Protein AF-A0A0G4L7C9-F1 (afdb_monomer)

Mean predicted aligned error: 9.6 Å

Structure (mmCIF, N/CA/C/O backbone):
data_AF-A0A0G4L7C9-F1
#
_entry.id   AF-A0A0G4L7C9-F1
#
loop_
_atom_site.group_PDB
_atom_site.id
_atom_site.type_symbol
_atom_site.label_atom_id
_atom_site.label_alt_id
_atom_site.label_comp_id
_atom_site.label_asym_id
_atom_site.label_entity_id
_atom_site.label_seq_id
_atom_site.pdbx_PDB_ins_code
_atom_site.Cartn_x
_atom_site.Cartn_y
_atom_site.Cartn_z
_atom_site.occupancy
_atom_site.B_iso_or_equiv
_atom_site.auth_seq_id
_atom_site.auth_comp_id
_atom_site.auth_asym_id
_atom_site.auth_atom_id
_atom_site.pdbx_PDB_model_num
ATOM 1 N N . MET A 1 1 ? 20.973 9.306 -21.255 1.00 63.09 1 MET A N 1
ATOM 2 C CA . MET A 1 1 ? 21.114 8.573 -19.981 1.00 63.09 1 MET A CA 1
ATOM 3 C C . MET A 1 1 ? 21.062 9.616 -18.890 1.00 63.09 1 MET A C 1
ATOM 5 O O . MET A 1 1 ? 21.679 10.658 -19.082 1.00 63.09 1 MET A O 1
ATOM 9 N N . ILE A 1 2 ? 20.312 9.379 -17.816 1.00 75.56 2 ILE A N 1
ATOM 10 C CA . ILE A 1 2 ? 20.215 10.338 -16.712 1.00 75.56 2 ILE A CA 1
ATOM 11 C C . ILE A 1 2 ? 21.530 10.297 -15.925 1.00 75.56 2 ILE A C 1
ATOM 13 O O . ILE A 1 2 ? 22.025 9.210 -15.607 1.00 75.56 2 ILE A O 1
ATOM 17 N N . ASP A 1 3 ? 22.110 11.469 -15.666 1.00 76.75 3 ASP A N 1
ATOM 18 C CA . ASP A 1 3 ? 23.367 11.632 -14.933 1.00 76.75 3 ASP A CA 1
ATOM 19 C C . ASP A 1 3 ? 23.106 11.497 -13.423 1.00 76.75 3 ASP A C 1
ATOM 21 O O . ASP A 1 3 ? 22.814 12.472 -12.730 1.00 76.75 3 ASP A O 1
ATOM 25 N N . GLN A 1 4 ? 23.171 10.260 -12.921 1.00 68.94 4 GLN A N 1
ATOM 26 C CA . GLN A 1 4 ? 22.878 9.932 -11.518 1.00 68.94 4 GLN A CA 1
ATOM 27 C C . GLN A 1 4 ? 23.866 10.552 -10.518 1.00 68.94 4 GLN A C 1
ATOM 29 O O . GLN A 1 4 ? 23.550 10.626 -9.334 1.00 68.94 4 GLN A O 1
ATOM 34 N N . ASP A 1 5 ? 25.040 11.001 -10.974 1.00 64.75 5 ASP A N 1
ATOM 35 C CA . ASP A 1 5 ? 26.027 11.665 -10.116 1.00 64.75 5 ASP A CA 1
ATOM 36 C C . ASP A 1 5 ? 25.700 13.154 -9.910 1.00 64.75 5 ASP A C 1
ATOM 38 O O . ASP A 1 5 ? 26.204 13.782 -8.977 1.00 64.75 5 ASP A O 1
ATOM 42 N N . LYS A 1 6 ? 24.849 13.730 -10.771 1.00 72.44 6 LYS A N 1
ATOM 43 C CA . LYS A 1 6 ? 24.401 15.129 -10.685 1.00 72.44 6 LYS A CA 1
ATOM 44 C C . LYS A 1 6 ? 22.956 15.283 -10.229 1.00 72.44 6 LYS A C 1
ATOM 46 O O . LYS A 1 6 ? 22.628 16.314 -9.645 1.00 72.44 6 LYS A O 1
ATOM 51 N N . GLU A 1 7 ? 22.105 14.297 -10.493 1.00 76.38 7 GLU A N 1
ATOM 52 C CA . GLU A 1 7 ? 20.673 14.354 -10.199 1.00 76.38 7 GLU A CA 1
ATOM 53 C C . GLU A 1 7 ? 20.277 13.356 -9.105 1.00 76.38 7 GLU A C 1
ATOM 55 O O . GLU A 1 7 ? 20.458 12.144 -9.245 1.00 76.38 7 GLU A O 1
ATOM 60 N N . ASP A 1 8 ? 19.658 13.855 -8.029 1.00 86.19 8 ASP A N 1
ATOM 61 C CA . ASP A 1 8 ? 18.987 13.014 -7.032 1.00 86.19 8 ASP A CA 1
ATOM 62 C C . ASP A 1 8 ? 17.645 12.529 -7.599 1.00 86.19 8 ASP A C 1
ATOM 64 O O . ASP A 1 8 ? 16.572 13.068 -7.317 1.00 86.19 8 ASP A O 1
ATOM 68 N N . LEU A 1 9 ? 17.722 11.511 -8.458 1.00 87.38 9 LEU A N 1
ATOM 69 C CA . LEU A 1 9 ? 16.561 10.956 -9.146 1.00 87.38 9 LEU A CA 1
ATOM 70 C C . LEU A 1 9 ? 15.465 10.463 -8.174 1.00 87.38 9 LEU A C 1
ATOM 72 O O . LEU A 1 9 ? 14.290 10.701 -8.457 1.00 87.38 9 LEU A O 1
ATOM 76 N N . PRO A 1 10 ? 15.781 9.841 -7.016 1.00 88.06 10 PRO A N 1
ATOM 77 C CA . PRO A 1 10 ? 14.785 9.574 -5.975 1.00 88.06 10 PRO A CA 1
ATOM 78 C C . PRO A 1 10 ? 14.059 10.824 -5.447 1.00 88.06 10 PRO A C 1
ATOM 80 O O . PRO A 1 10 ? 12.848 10.764 -5.226 1.00 88.06 10 PRO A O 1
ATOM 83 N N . ALA A 1 11 ? 14.748 11.951 -5.247 1.00 88.94 11 ALA A N 1
ATOM 84 C CA . ALA A 1 11 ? 14.109 13.203 -4.824 1.00 88.94 11 ALA A CA 1
ATOM 85 C C . ALA A 1 11 ? 13.260 13.841 -5.941 1.00 88.94 11 ALA A C 1
ATOM 87 O O . ALA A 1 11 ? 12.165 14.353 -5.686 1.00 88.94 11 ALA A O 1
ATOM 88 N N . CYS A 1 12 ? 13.709 13.757 -7.196 1.00 90.25 12 CYS A N 1
ATOM 89 C CA . CYS A 1 12 ? 12.891 14.141 -8.349 1.00 90.25 12 CYS A CA 1
ATOM 90 C C . CYS A 1 12 ? 11.624 13.279 -8.443 1.00 90.25 12 CYS A C 1
ATOM 92 O O . CYS A 1 12 ? 10.540 13.808 -8.680 1.00 90.25 12 CYS A O 1
ATOM 94 N N . MET A 1 13 ? 11.740 11.971 -8.187 1.00 90.94 13 MET A N 1
ATOM 95 C CA . MET A 1 13 ? 10.605 11.048 -8.186 1.00 90.94 13 MET A CA 1
ATOM 96 C C . MET A 1 13 ? 9.578 11.395 -7.105 1.00 90.94 13 MET A C 1
ATOM 98 O O . MET A 1 13 ? 8.384 11.378 -7.378 1.00 90.94 13 MET A O 1
ATOM 102 N N . GLU A 1 14 ? 10.022 11.765 -5.900 1.00 91.12 14 GLU A N 1
ATOM 103 C CA . GLU A 1 14 ? 9.127 12.268 -4.847 1.00 91.12 14 GLU A CA 1
ATOM 104 C C . GLU A 1 14 ? 8.301 13.464 -5.333 1.00 91.12 14 GLU A C 1
ATOM 106 O O . GLU A 1 14 ? 7.084 13.505 -5.145 1.00 91.12 14 GLU A O 1
ATOM 111 N N . THR A 1 15 ? 8.964 14.431 -5.970 1.00 92.50 15 THR A N 1
ATOM 112 C CA . THR A 1 15 ? 8.305 15.637 -6.490 1.00 92.50 15 THR A CA 1
ATOM 113 C C . THR A 1 15 ? 7.294 15.273 -7.573 1.00 92.50 15 THR A C 1
ATOM 115 O O . THR A 1 15 ? 6.139 15.686 -7.499 1.00 92.50 15 THR A O 1
ATOM 118 N N . TYR A 1 16 ? 7.699 14.419 -8.515 1.00 91.44 16 TYR A N 1
ATOM 119 C CA . TYR A 1 16 ? 6.839 13.933 -9.587 1.00 91.44 16 TYR A CA 1
ATOM 120 C C . TYR A 1 16 ? 5.593 13.209 -9.057 1.00 91.44 16 TYR A C 1
ATOM 122 O O . TYR A 1 16 ? 4.475 13.534 -9.452 1.00 91.44 16 TYR A O 1
ATOM 130 N N . VAL A 1 17 ? 5.756 12.262 -8.124 1.00 91.75 17 VAL A N 1
ATOM 131 C CA . VAL A 1 17 ? 4.627 11.523 -7.531 1.00 91.75 17 VAL A CA 1
ATOM 132 C C . VAL A 1 17 ? 3.667 12.482 -6.837 1.00 91.75 17 VAL A C 1
ATOM 134 O O . VAL A 1 17 ? 2.457 12.352 -7.005 1.00 91.75 17 VAL A O 1
ATOM 137 N N . ARG A 1 18 ? 4.185 13.467 -6.094 1.00 91.88 18 ARG A N 1
ATOM 138 C CA . ARG A 1 18 ? 3.363 14.468 -5.403 1.00 91.88 18 ARG A CA 1
ATOM 139 C C . ARG A 1 18 ? 2.519 15.291 -6.377 1.00 91.88 18 ARG A C 1
ATOM 141 O O . ARG A 1 18 ? 1.344 15.520 -6.107 1.00 91.88 18 ARG A O 1
ATOM 148 N N . GLU A 1 19 ? 3.097 15.713 -7.498 1.00 93.56 19 GLU A N 1
ATOM 149 C CA . GLU A 1 19 ? 2.388 16.470 -8.538 1.00 93.56 19 GLU A CA 1
ATOM 150 C C . GLU A 1 19 ? 1.346 15.615 -9.270 1.00 93.56 19 GLU A C 1
ATOM 152 O O . GLU A 1 19 ? 0.245 16.084 -9.562 1.00 93.56 19 GLU A O 1
ATOM 157 N N . MET A 1 20 ? 1.665 14.345 -9.523 1.00 91.31 20 MET A N 1
ATOM 158 C CA . MET A 1 20 ? 0.791 13.423 -10.247 1.00 91.31 20 MET A CA 1
ATOM 159 C C . MET A 1 20 ? -0.289 12.779 -9.374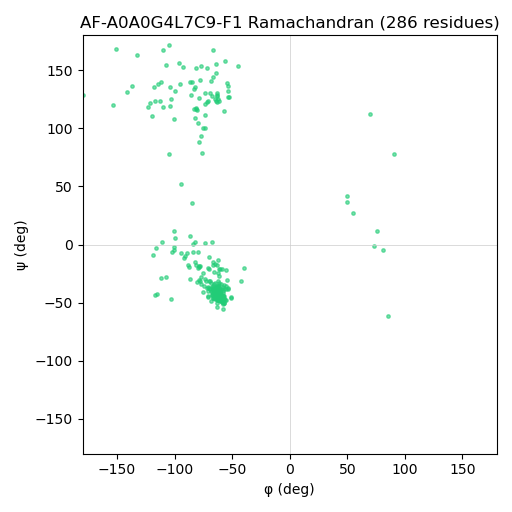 1.00 91.31 20 MET A C 1
ATOM 161 O O . MET A 1 20 ? -1.254 12.234 -9.913 1.00 91.31 20 MET A O 1
ATOM 165 N N . LEU A 1 21 ? -0.171 12.852 -8.046 1.00 92.06 21 LEU A N 1
ATOM 166 C CA . LEU A 1 21 ? -1.056 12.172 -7.100 1.00 92.06 21 LEU A CA 1
ATOM 167 C C . LEU A 1 21 ? -2.558 12.413 -7.363 1.00 92.06 21 LEU A C 1
ATOM 169 O O . LEU A 1 21 ? -3.295 11.427 -7.387 1.00 92.06 21 LEU A O 1
ATOM 173 N N . PRO A 1 22 ? -3.049 13.645 -7.627 1.00 92.75 22 PRO A N 1
ATOM 174 C CA . PRO A 1 22 ? -4.470 13.862 -7.917 1.00 92.75 22 PRO A CA 1
ATOM 175 C C . PRO A 1 22 ? -4.953 13.100 -9.158 1.00 92.75 22 PRO A C 1
ATOM 177 O O . PRO A 1 22 ? -6.034 12.515 -9.139 1.00 92.75 22 PRO A O 1
ATOM 180 N N . LEU A 1 23 ? -4.132 13.059 -10.214 1.00 91.62 23 LEU A N 1
ATOM 181 C CA . LEU A 1 23 ? -4.443 12.338 -11.450 1.00 91.62 23 LEU A CA 1
ATOM 182 C C . LEU A 1 23 ? -4.400 10.821 -11.247 1.00 91.62 23 LEU A C 1
ATOM 184 O O . LEU A 1 23 ? -5.207 10.101 -11.831 1.00 91.62 23 LEU A O 1
ATOM 188 N N . LEU A 1 24 ? -3.465 10.327 -10.429 1.00 91.81 24 LEU A N 1
ATOM 189 C CA . LEU A 1 24 ? -3.393 8.909 -10.077 1.00 91.81 24 LEU A CA 1
ATOM 190 C C . LEU A 1 24 ? -4.653 8.473 -9.317 1.00 91.81 24 LEU A C 1
ATOM 192 O O . LEU A 1 24 ? -5.225 7.440 -9.648 1.00 91.81 24 LEU A O 1
ATOM 196 N N . ILE A 1 25 ? -5.120 9.280 -8.358 1.00 92.88 25 ILE A N 1
ATOM 197 C CA . ILE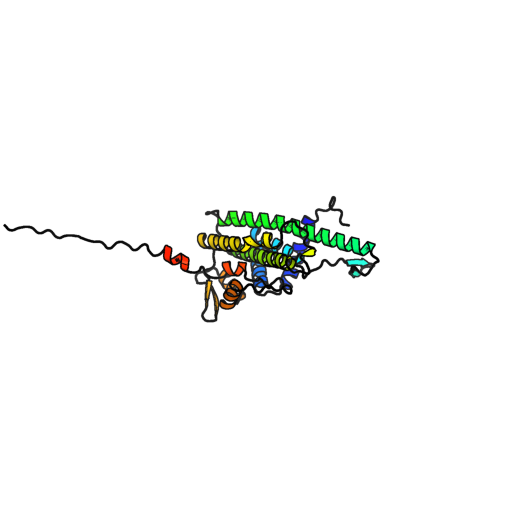 A 1 25 ? -6.331 8.998 -7.570 1.00 92.88 25 ILE A CA 1
ATOM 198 C C . ILE A 1 25 ? -7.587 9.021 -8.447 1.00 92.88 25 ILE A C 1
ATOM 200 O O . ILE A 1 25 ? -8.451 8.159 -8.302 1.00 92.88 25 ILE A O 1
ATOM 204 N N . GLU A 1 26 ? -7.697 9.971 -9.380 1.00 92.00 26 GLU A N 1
ATOM 205 C CA . GLU A 1 26 ? -8.822 10.030 -10.323 1.00 92.00 26 GLU A CA 1
ATOM 206 C C . GLU A 1 26 ? -8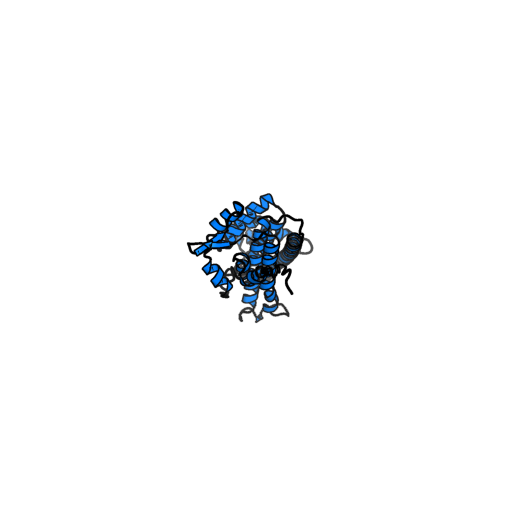.902 8.776 -11.209 1.00 92.00 26 GLU A C 1
ATOM 208 O O . GLU A 1 26 ? -9.994 8.311 -11.540 1.00 92.00 26 GLU A O 1
ATOM 213 N N . ARG A 1 27 ? -7.742 8.216 -11.571 1.00 90.44 27 ARG A N 1
ATOM 214 C CA . ARG A 1 27 ? -7.619 7.021 -12.414 1.00 90.44 27 ARG A CA 1
ATOM 215 C C . ARG A 1 27 ? -7.740 5.702 -11.654 1.00 90.44 27 ARG A C 1
ATOM 217 O O . ARG A 1 27 ? -7.759 4.657 -12.302 1.00 90.44 27 ARG A O 1
ATOM 224 N N . GLU A 1 28 ? -7.818 5.727 -10.326 1.00 92.38 28 GLU A N 1
ATOM 225 C CA . GLU A 1 28 ? -7.981 4.512 -9.531 1.00 92.38 28 GLU A CA 1
ATOM 226 C C . GLU A 1 28 ? -9.315 3.831 -9.873 1.00 92.38 28 GLU A C 1
ATOM 228 O O . GLU A 1 28 ? -10.392 4.435 -9.823 1.00 92.38 28 GLU A O 1
ATOM 233 N N . THR A 1 29 ? -9.228 2.557 -10.251 1.00 91.12 29 THR A N 1
ATOM 234 C CA . THR A 1 29 ? -10.369 1.769 -10.733 1.00 91.12 29 THR A CA 1
ATOM 235 C C . THR A 1 29 ? -11.137 1.122 -9.587 1.00 91.12 29 THR A C 1
ATOM 237 O O . THR A 1 29 ? -12.353 0.941 -9.685 1.00 91.12 29 THR A O 1
ATOM 240 N N . SER A 1 30 ? -10.453 0.810 -8.484 1.00 92.69 30 SER A N 1
ATOM 241 C CA . SER A 1 30 ? -11.082 0.296 -7.279 1.00 92.69 30 SER A CA 1
ATOM 242 C C . SER A 1 30 ? -11.833 1.402 -6.548 1.00 92.69 30 SER A C 1
ATOM 244 O O . SER A 1 30 ? -11.261 2.391 -6.080 1.00 92.69 30 SER A O 1
ATOM 246 N N . HIS A 1 31 ? -13.140 1.200 -6.374 1.00 95.12 31 HIS A N 1
ATOM 247 C CA . HIS A 1 31 ? -13.958 2.097 -5.560 1.00 95.12 31 HIS A CA 1
ATOM 248 C C . HIS A 1 31 ? -13.474 2.139 -4.106 1.00 95.12 31 HIS A C 1
ATOM 250 O O . HIS A 1 31 ? -13.403 3.221 -3.526 1.00 95.12 31 HIS A O 1
ATOM 256 N N . PHE A 1 32 ? -13.103 0.987 -3.538 1.00 95.75 32 PHE A N 1
ATOM 257 C CA . PHE A 1 32 ? -12.584 0.891 -2.175 1.00 95.75 32 PHE A CA 1
ATOM 258 C C . PHE A 1 32 ? -11.343 1.767 -1.997 1.00 95.75 32 PHE A C 1
ATOM 260 O O . PHE A 1 32 ? -11.329 2.661 -1.147 1.00 95.75 32 PHE A O 1
ATOM 267 N N . VAL A 1 33 ? -10.329 1.550 -2.836 1.00 96.06 33 VAL A N 1
ATOM 268 C CA . VAL A 1 33 ? -9.042 2.248 -2.739 1.00 96.06 33 VAL A CA 1
ATOM 269 C C . VAL A 1 33 ? -9.227 3.742 -2.985 1.00 96.06 33 VAL A C 1
ATOM 271 O O . VAL A 1 33 ? -8.730 4.553 -2.206 1.00 96.06 33 VAL A O 1
ATOM 274 N N . ARG A 1 34 ? -10.024 4.127 -3.989 1.00 96.81 34 ARG A N 1
ATOM 275 C CA . ARG A 1 34 ? -10.336 5.535 -4.265 1.00 96.81 34 ARG A CA 1
ATOM 276 C C . ARG A 1 34 ? -10.974 6.233 -3.064 1.00 96.81 34 ARG A C 1
ATOM 278 O O . ARG A 1 34 ? -10.569 7.338 -2.714 1.00 96.81 34 ARG A O 1
ATOM 285 N N . VAL A 1 35 ? -11.933 5.595 -2.387 1.00 97.25 35 VAL A N 1
ATOM 286 C CA . VAL A 1 35 ? -12.539 6.162 -1.170 1.00 97.25 35 VAL A CA 1
ATOM 287 C C . VAL A 1 35 ? -11.504 6.298 -0.049 1.00 97.25 35 VAL A C 1
ATOM 289 O O . VAL A 1 35 ? -11.468 7.338 0.609 1.00 97.25 35 VAL A O 1
ATOM 292 N N . VAL A 1 36 ? -10.631 5.304 0.155 1.00 97.62 36 VAL A N 1
ATOM 293 C CA . VAL A 1 36 ? -9.532 5.397 1.136 1.00 97.62 36 VAL A CA 1
ATOM 294 C C . VAL A 1 36 ? -8.613 6.581 0.821 1.00 97.62 36 VAL A C 1
ATOM 296 O O . VAL A 1 36 ? -8.320 7.371 1.720 1.00 97.62 36 VAL A O 1
ATOM 299 N N . LEU A 1 37 ? -8.219 6.756 -0.443 1.00 97.12 37 LEU A N 1
ATOM 300 C CA . LEU A 1 37 ? -7.351 7.844 -0.903 1.00 97.12 37 LEU A CA 1
ATOM 301 C C . LEU A 1 37 ? -7.983 9.222 -0.690 1.00 97.12 37 LEU A C 1
ATOM 303 O O . LEU A 1 37 ? -7.339 10.117 -0.149 1.00 97.12 37 LEU A O 1
ATOM 307 N N . GLU A 1 38 ? -9.258 9.396 -1.034 1.00 95.31 38 GLU A N 1
ATOM 308 C CA . GLU A 1 38 ? -9.966 10.665 -0.834 1.00 95.31 38 GLU A CA 1
ATOM 309 C C . GLU A 1 38 ? -10.073 11.056 0.650 1.00 95.31 38 GLU A C 1
ATOM 311 O O . GLU A 1 38 ? -9.971 12.234 1.007 1.00 95.31 38 GLU A O 1
ATOM 316 N N . PHE A 1 39 ? -10.304 10.083 1.538 1.00 95.69 39 PHE A N 1
ATOM 317 C CA . PHE A 1 39 ? -10.323 10.332 2.980 1.00 95.69 39 PHE A CA 1
ATOM 318 C C . PHE A 1 39 ? -8.917 10.598 3.525 1.00 95.69 39 PHE A C 1
ATOM 320 O O . PHE A 1 39 ? -8.756 11.482 4.369 1.00 95.69 39 PHE A O 1
ATOM 327 N N . ALA A 1 40 ? -7.903 9.897 3.015 1.00 95.25 40 ALA A N 1
ATOM 328 C CA . ALA A 1 40 ? -6.507 10.124 3.359 1.00 95.25 40 ALA A CA 1
ATOM 329 C C . ALA A 1 40 ? -6.048 11.532 2.944 1.00 95.25 40 ALA A C 1
ATOM 331 O O . ALA A 1 40 ? -5.518 12.251 3.782 1.00 95.25 40 ALA A O 1
ATOM 332 N N . GLN A 1 41 ? -6.357 12.002 1.733 1.00 93.12 41 GLN A N 1
ATOM 333 C CA . GLN A 1 41 ? -6.048 13.376 1.304 1.00 93.12 41 GLN A CA 1
ATOM 334 C C . GLN A 1 41 ? -6.688 14.443 2.205 1.00 93.12 41 GLN A C 1
ATOM 336 O O . GLN A 1 41 ? -6.082 15.465 2.522 1.00 93.12 41 GLN A O 1
ATOM 341 N N . LYS A 1 42 ? -7.919 14.215 2.678 1.00 91.94 42 LYS A N 1
ATOM 342 C CA . LYS A 1 42 ? -8.566 15.124 3.642 1.00 91.94 42 LYS A CA 1
ATOM 343 C C . LYS A 1 42 ? -7.910 15.080 5.024 1.00 91.94 42 LYS A C 1
ATOM 345 O O . LYS A 1 42 ? -7.947 16.077 5.746 1.00 91.94 42 LYS A O 1
ATOM 350 N N . ALA A 1 43 ? -7.370 13.928 5.422 1.00 89.75 43 ALA A N 1
ATOM 351 C CA . ALA A 1 43 ? -6.655 13.752 6.684 1.00 89.75 43 ALA A CA 1
ATOM 352 C C . ALA A 1 43 ? -5.232 14.332 6.629 1.00 89.75 43 ALA A C 1
ATOM 354 O O . ALA A 1 43 ? -4.770 14.899 7.617 1.00 89.75 43 ALA A O 1
ATOM 355 N N . GLU A 1 44 ? -4.575 14.264 5.472 1.00 85.25 44 GLU A N 1
ATOM 356 C CA . GLU A 1 44 ? -3.269 14.868 5.189 1.00 85.25 44 GLU A CA 1
ATOM 357 C C . GLU A 1 44 ? -3.247 16.351 5.579 1.00 85.25 44 GLU A C 1
ATOM 359 O O . GLU A 1 44 ? -2.381 16.794 6.331 1.00 85.25 44 GLU A O 1
ATOM 364 N N . GLN A 1 45 ? -4.295 17.085 5.192 1.00 79.56 45 GLN A N 1
ATOM 365 C CA . GLN A 1 45 ? -4.489 18.506 5.504 1.00 79.56 45 GLN A CA 1
ATOM 366 C C . GLN A 1 45 ? -4.607 18.806 7.013 1.00 79.56 45 GLN A C 1
ATOM 368 O O . GLN A 1 45 ? -4.561 19.972 7.405 1.00 79.56 45 GLN A O 1
ATOM 373 N N . LYS A 1 46 ? -4.796 17.784 7.862 1.00 75.31 46 LYS A N 1
ATOM 374 C CA . LYS A 1 46 ? -5.057 17.918 9.305 1.00 75.31 46 LYS A CA 1
ATOM 375 C C . LYS A 1 46 ? -3.950 17.340 10.191 1.00 75.31 46 LYS A C 1
ATOM 377 O O . LYS A 1 46 ? -3.622 17.972 11.191 1.00 75.31 46 LYS A O 1
ATOM 382 N N . THR A 1 47 ? -3.399 16.168 9.857 1.00 70.12 47 THR A N 1
ATOM 383 C CA . THR A 1 47 ? -2.458 15.422 10.727 1.00 70.12 47 THR A CA 1
ATOM 384 C C . THR A 1 47 ? -1.060 15.212 10.122 1.00 70.12 47 THR A C 1
ATOM 386 O O . THR A 1 47 ? -0.123 14.846 10.831 1.00 70.12 47 THR A O 1
ATOM 389 N N . GLY A 1 48 ? -0.883 15.537 8.838 1.00 66.31 48 GLY A N 1
ATOM 390 C CA . GLY A 1 48 ? 0.375 16.047 8.288 1.00 66.31 48 GLY A CA 1
ATOM 391 C C . GLY A 1 48 ? 1.448 15.054 7.838 1.00 66.31 48 GLY A C 1
ATOM 392 O O . GLY A 1 48 ? 1.824 15.113 6.680 1.00 66.31 48 GLY A O 1
ATOM 393 N N . ASP A 1 49 ? 2.021 14.202 8.693 1.00 85.75 49 ASP A N 1
ATOM 394 C CA . ASP A 1 49 ? 3.244 13.458 8.290 1.00 85.75 49 ASP A CA 1
ATOM 395 C C . ASP A 1 49 ? 2.979 11.992 7.926 1.00 85.75 49 ASP A C 1
ATOM 397 O O . ASP A 1 49 ? 3.425 11.511 6.885 1.00 85.75 49 ASP A O 1
ATOM 401 N N . LEU A 1 50 ? 2.213 11.277 8.754 1.00 91.19 50 LEU A N 1
ATOM 402 C CA . LEU A 1 50 ? 2.026 9.833 8.595 1.00 91.19 50 LEU A CA 1
ATOM 403 C C . LEU A 1 50 ? 1.222 9.481 7.333 1.00 91.19 50 LEU A C 1
ATOM 405 O O . LEU A 1 50 ? 1.647 8.651 6.529 1.00 91.19 50 LEU A O 1
ATOM 409 N N . VAL A 1 51 ? 0.088 10.157 7.134 1.00 94.12 51 VAL A N 1
ATOM 410 C CA . VAL A 1 51 ? -0.771 9.948 5.959 1.00 94.12 51 VAL A CA 1
ATOM 411 C C . VAL A 1 51 ? -0.078 10.387 4.673 1.00 94.12 51 VAL A C 1
ATOM 413 O O . VAL A 1 51 ? -0.188 9.693 3.669 1.00 94.12 51 VAL A O 1
ATOM 416 N N . THR A 1 52 ? 0.687 11.480 4.706 1.00 94.38 52 THR A N 1
ATOM 417 C CA . THR A 1 52 ? 1.471 11.960 3.555 1.00 94.38 52 THR A CA 1
ATOM 418 C C . THR A 1 52 ? 2.435 10.892 3.063 1.00 94.38 52 THR A C 1
ATOM 420 O O . THR A 1 52 ? 2.493 10.612 1.871 1.00 94.38 52 THR A O 1
ATOM 423 N N . ARG A 1 53 ? 3.139 10.221 3.983 1.00 95.38 53 ARG A N 1
ATOM 424 C CA . ARG A 1 53 ? 4.034 9.107 3.635 1.00 95.38 53 ARG A CA 1
ATOM 425 C C . ARG A 1 53 ? 3.280 7.917 3.050 1.00 95.38 53 ARG A C 1
ATOM 427 O O . ARG A 1 53 ? 3.798 7.269 2.148 1.00 95.38 53 ARG A O 1
ATOM 434 N N . ALA A 1 54 ? 2.080 7.617 3.545 1.00 96.94 54 ALA A N 1
ATOM 435 C CA . ALA A 1 54 ? 1.256 6.547 2.983 1.00 96.94 54 ALA A CA 1
ATOM 436 C C . ALA A 1 54 ? 0.737 6.882 1.576 1.00 96.94 54 ALA A C 1
ATOM 438 O O . ALA A 1 54 ? 0.761 6.014 0.709 1.00 96.94 54 ALA A O 1
ATOM 439 N N . LEU A 1 55 ? 0.327 8.130 1.331 1.00 96.75 55 LEU A N 1
ATOM 440 C CA . LEU A 1 55 ? -0.069 8.617 0.006 1.00 96.75 55 LEU A CA 1
ATOM 441 C C . LEU A 1 55 ? 1.110 8.612 -0.977 1.00 96.75 55 LEU A C 1
ATOM 443 O O . LEU A 1 55 ? 0.961 8.168 -2.113 1.00 96.75 55 LEU A O 1
ATOM 447 N N . GLU A 1 56 ? 2.288 9.051 -0.529 1.00 95.88 56 GLU A N 1
ATOM 448 C CA . GLU A 1 56 ? 3.527 9.004 -1.310 1.00 95.88 56 GLU A CA 1
ATOM 449 C C . GLU A 1 56 ? 3.908 7.560 -1.659 1.00 95.88 56 GLU A C 1
ATOM 451 O O . GLU A 1 56 ? 4.186 7.261 -2.820 1.00 95.88 56 GLU A O 1
ATOM 456 N N . LEU A 1 57 ? 3.875 6.649 -0.678 1.00 97.38 57 LEU A N 1
ATOM 457 C CA . LEU A 1 57 ? 4.142 5.230 -0.907 1.00 97.38 57 LEU A CA 1
ATOM 458 C C . LEU A 1 57 ? 3.157 4.641 -1.916 1.00 97.38 57 LEU A C 1
ATOM 460 O O . LEU A 1 57 ? 3.590 3.974 -2.852 1.00 97.38 57 LEU A O 1
ATOM 464 N N . TRP A 1 58 ? 1.861 4.910 -1.747 1.00 96.88 58 TRP A N 1
ATOM 465 C CA . TRP A 1 58 ? 0.839 4.450 -2.679 1.00 96.88 58 TRP A CA 1
ATOM 466 C C . TRP A 1 58 ? 1.126 4.936 -4.099 1.00 96.88 58 TRP A C 1
ATOM 468 O O . TRP A 1 58 ? 1.201 4.115 -5.005 1.00 96.88 58 TRP A O 1
ATOM 478 N N . GLY A 1 59 ? 1.390 6.232 -4.289 1.00 95.50 59 GLY A N 1
ATOM 479 C CA . GLY A 1 59 ? 1.692 6.788 -5.609 1.00 95.50 59 GLY A CA 1
ATOM 480 C C . GLY A 1 59 ? 2.959 6.202 -6.246 1.00 95.50 59 GLY A C 1
ATOM 481 O O . GLY A 1 59 ? 2.990 5.973 -7.453 1.00 95.50 59 GLY A O 1
ATOM 482 N N . LEU A 1 60 ? 3.991 5.903 -5.449 1.00 95.38 60 LEU A N 1
ATOM 483 C CA . LEU A 1 60 ? 5.206 5.235 -5.929 1.00 95.38 60 LEU A CA 1
ATOM 484 C C . LEU A 1 60 ? 4.929 3.800 -6.391 1.00 95.38 60 LEU A C 1
ATOM 486 O O . LEU A 1 60 ? 5.385 3.413 -7.464 1.00 95.38 60 LEU A O 1
ATOM 490 N N . ILE A 1 61 ? 4.173 3.021 -5.609 1.00 94.56 61 ILE A N 1
ATOM 491 C CA . ILE A 1 61 ? 3.766 1.662 -5.998 1.00 94.56 61 ILE A CA 1
ATOM 492 C C . ILE A 1 61 ? 2.863 1.700 -7.231 1.00 94.56 61 ILE A C 1
ATOM 494 O O . ILE A 1 61 ? 2.992 0.856 -8.110 1.00 94.56 61 ILE A O 1
ATOM 498 N N . GLU A 1 62 ? 2.006 2.710 -7.328 1.00 92.12 62 GLU A N 1
ATOM 499 C CA . GLU A 1 62 ? 1.103 2.909 -8.452 1.00 92.12 62 GLU A CA 1
ATOM 500 C C . GLU A 1 62 ? 1.846 3.184 -9.766 1.00 92.12 62 GLU A C 1
ATOM 502 O O . GLU A 1 62 ? 1.452 2.701 -10.822 1.00 92.12 62 GLU A O 1
ATOM 507 N N . ILE A 1 63 ? 2.934 3.953 -9.717 1.00 90.38 63 ILE A N 1
ATOM 508 C CA . ILE A 1 63 ? 3.791 4.223 -10.882 1.00 90.38 63 ILE A CA 1
ATOM 509 C C . ILE A 1 63 ? 4.637 3.000 -11.260 1.00 90.38 63 ILE A C 1
ATOM 511 O O . ILE A 1 63 ? 4.968 2.827 -12.431 1.00 90.38 63 ILE A O 1
ATOM 515 N N . LEU A 1 64 ? 4.980 2.157 -10.284 1.00 89.81 64 LEU A N 1
ATOM 516 C CA . LEU A 1 64 ? 5.690 0.893 -10.496 1.00 89.81 64 LEU A CA 1
ATOM 517 C C . LEU A 1 64 ? 4.774 -0.247 -10.967 1.00 89.81 64 LEU A C 1
ATOM 519 O O . LEU A 1 64 ? 5.270 -1.336 -11.262 1.00 89.81 64 LEU A O 1
ATOM 523 N N . ASP A 1 65 ? 3.457 -0.032 -11.008 1.00 83.00 65 ASP A N 1
ATOM 524 C CA . ASP A 1 65 ? 2.510 -1.054 -11.431 1.00 83.00 65 ASP A CA 1
ATOM 525 C C . ASP A 1 65 ? 2.759 -1.443 -12.895 1.00 83.00 65 ASP A C 1
ATOM 527 O O . ASP A 1 65 ? 2.858 -0.601 -13.782 1.00 83.00 65 ASP A O 1
ATOM 531 N N . HIS A 1 66 ? 2.842 -2.745 -13.151 1.00 63.34 66 HIS A N 1
ATOM 532 C CA . HIS A 1 66 ? 3.177 -3.337 -14.446 1.00 63.34 66 HIS A CA 1
ATOM 533 C C . HIS A 1 66 ? 2.216 -2.954 -15.592 1.00 63.34 66 HIS A C 1
ATOM 535 O O . HIS A 1 66 ? 2.596 -3.048 -16.759 1.00 63.34 66 HIS A O 1
ATOM 541 N N . GLU A 1 67 ? 0.985 -2.520 -15.285 1.00 60.56 67 GLU A N 1
ATOM 542 C CA . GLU A 1 67 ? 0.034 -1.994 -16.280 1.00 60.56 67 GLU A CA 1
ATOM 543 C C . GLU A 1 67 ? 0.477 -0.628 -16.825 1.00 60.56 67 GLU A C 1
ATOM 545 O O . GLU A 1 67 ? -0.094 -0.120 -17.792 1.00 60.56 67 GLU A O 1
ATOM 550 N N . ARG A 1 68 ? 1.483 -0.007 -16.199 1.00 65.38 68 ARG A N 1
ATOM 551 C CA . ARG A 1 68 ? 1.948 1.342 -16.492 1.00 65.38 68 ARG A CA 1
ATOM 552 C C . ARG A 1 68 ? 3.405 1.290 -16.924 1.00 65.38 68 ARG A C 1
ATOM 554 O O . ARG A 1 68 ? 4.315 1.025 -16.150 1.00 65.38 68 ARG A O 1
ATOM 561 N N . SER A 1 69 ? 3.634 1.571 -18.200 1.00 69.69 69 SER A N 1
ATOM 562 C CA . SER A 1 69 ? 4.975 1.768 -18.739 1.00 69.69 69 SER A CA 1
ATOM 563 C C . SER A 1 69 ? 5.326 3.250 -18.761 1.00 69.69 69 SER A C 1
ATOM 565 O O . SER A 1 69 ? 4.523 4.083 -19.192 1.00 69.69 69 SER A O 1
ATOM 567 N N . TRP A 1 70 ? 6.562 3.577 -18.389 1.00 80.94 70 TRP A N 1
ATOM 568 C CA . TRP A 1 70 ? 7.129 4.895 -18.657 1.00 80.94 70 TRP A CA 1
ATOM 569 C C . TRP A 1 70 ? 7.006 5.230 -20.144 1.00 80.94 70 TRP A C 1
ATOM 571 O O . TRP A 1 70 ? 7.355 4.413 -20.996 1.00 80.94 70 TRP A O 1
ATOM 581 N N . THR A 1 71 ? 6.516 6.434 -20.437 1.00 76.50 71 THR A N 1
ATOM 582 C CA . THR A 1 71 ? 6.483 7.003 -21.788 1.00 76.50 71 THR A CA 1
ATOM 583 C C . THR A 1 71 ? 7.348 8.253 -21.793 1.00 76.50 71 THR A C 1
ATOM 585 O O . THR A 1 71 ? 7.124 9.155 -20.987 1.00 76.50 71 THR A O 1
ATOM 588 N N . ILE A 1 72 ? 8.342 8.304 -22.678 1.00 80.19 72 ILE A N 1
ATOM 589 C CA . ILE A 1 72 ? 9.232 9.461 -22.816 1.00 80.19 72 ILE A CA 1
ATOM 590 C C . ILE A 1 72 ? 8.798 10.244 -24.051 1.00 80.19 72 ILE A C 1
ATOM 592 O O . ILE A 1 72 ? 8.720 9.689 -25.144 1.00 80.19 72 ILE A O 1
ATOM 596 N N . SER A 1 73 ? 8.522 11.535 -23.890 1.00 81.50 73 SER A N 1
ATOM 597 C CA . SER A 1 73 ? 8.230 12.445 -25.000 1.00 81.50 73 SER A CA 1
ATOM 598 C C . SER A 1 73 ? 9.344 13.466 -25.173 1.00 81.50 73 SER A C 1
ATOM 600 O O . SER A 1 73 ? 9.840 14.007 -24.186 1.00 81.50 73 SER A O 1
ATOM 602 N N . GLU A 1 74 ? 9.699 13.762 -26.417 1.00 80.88 74 GLU A N 1
ATOM 603 C CA . GLU A 1 74 ? 10.622 14.839 -26.769 1.00 80.88 74 GLU A CA 1
ATOM 604 C C . GLU A 1 74 ? 9.840 16.027 -27.325 1.00 80.88 74 GLU A C 1
ATOM 606 O O . GLU A 1 74 ? 8.931 15.861 -28.138 1.00 80.88 74 GLU A O 1
ATOM 611 N N . GLU A 1 75 ? 10.185 17.230 -26.878 1.00 81.94 75 GLU A N 1
ATOM 612 C CA . GLU A 1 75 ? 9.653 18.456 -27.460 1.00 81.94 75 GLU A CA 1
ATOM 613 C C . GLU A 1 75 ? 10.432 18.788 -28.738 1.00 81.94 75 GLU A C 1
ATOM 615 O O . GLU A 1 75 ? 11.629 19.071 -28.695 1.00 81.94 75 GLU A O 1
ATOM 620 N N . GLN A 1 76 ? 9.748 18.757 -29.880 1.00 79.06 76 GLN A N 1
ATOM 621 C CA . GLN A 1 76 ? 10.270 19.200 -31.171 1.00 79.06 76 GLN A CA 1
ATOM 622 C C . GLN A 1 76 ? 9.358 20.307 -31.709 1.00 79.06 76 GLN A C 1
ATOM 624 O O . GLN A 1 76 ? 8.150 20.109 -31.854 1.00 79.06 76 GLN A O 1
ATOM 629 N N . ASP A 1 77 ? 9.921 21.492 -31.963 1.00 79.19 77 ASP A N 1
ATOM 630 C CA . ASP A 1 77 ? 9.201 22.666 -32.482 1.00 79.19 77 ASP A CA 1
ATOM 631 C C . ASP A 1 77 ? 7.897 23.005 -31.717 1.00 79.19 77 ASP A C 1
ATOM 633 O O . ASP A 1 77 ? 6.863 23.327 -32.309 1.00 79.19 77 ASP A O 1
ATOM 637 N N . GLY A 1 78 ? 7.925 22.914 -30.381 1.00 78.25 78 GLY A N 1
ATOM 638 C CA . GLY A 1 78 ? 6.779 23.220 -29.512 1.00 78.25 78 GLY A CA 1
ATOM 639 C C . GLY A 1 78 ? 5.684 22.146 -29.483 1.00 78.25 78 GLY A C 1
ATOM 640 O O . GLY A 1 78 ? 4.588 22.395 -28.976 1.00 78.25 78 GLY A O 1
ATOM 641 N N . LYS A 1 79 ? 5.946 20.953 -30.033 1.00 78.50 79 LYS A N 1
ATOM 642 C CA . LYS A 1 79 ? 5.078 19.775 -29.923 1.00 78.50 79 LYS A CA 1
ATOM 643 C C . LYS A 1 79 ? 5.801 18.649 -29.199 1.00 78.50 79 LYS A C 1
ATOM 645 O O . LYS A 1 79 ? 6.940 18.332 -29.519 1.00 78.50 79 LYS A O 1
ATOM 650 N N . PHE A 1 80 ? 5.105 17.998 -28.274 1.00 76.31 80 PHE A N 1
ATOM 651 C CA . PHE A 1 80 ? 5.592 16.777 -27.640 1.00 76.31 80 PHE A CA 1
ATOM 652 C C . PHE A 1 80 ? 5.316 15.581 -28.547 1.00 76.31 80 PHE A C 1
ATOM 654 O O . PHE A 1 80 ? 4.160 15.253 -28.820 1.00 76.31 80 PHE A O 1
ATOM 661 N N . VAL A 1 81 ? 6.379 14.931 -29.006 1.00 75.50 81 VAL A N 1
ATOM 662 C CA . VAL A 1 81 ? 6.317 13.682 -29.764 1.00 75.50 81 VAL A CA 1
ATOM 663 C C . VAL A 1 81 ? 6.731 12.556 -28.822 1.00 75.50 81 VAL A C 1
ATOM 665 O O . VAL A 1 81 ? 7.832 12.572 -28.270 1.00 75.50 81 VAL A O 1
ATOM 668 N N . ALA A 1 82 ? 5.830 11.601 -28.581 1.00 70.44 82 ALA A N 1
ATOM 669 C CA . ALA A 1 82 ? 6.155 10.408 -27.806 1.00 70.44 82 ALA A CA 1
ATOM 670 C C . ALA A 1 82 ? 7.200 9.589 -28.569 1.00 70.44 82 ALA A C 1
ATOM 672 O O . ALA A 1 82 ? 6.974 9.248 -29.726 1.00 70.44 82 ALA A O 1
ATOM 673 N N . LYS A 1 83 ? 8.327 9.278 -27.927 1.00 67.81 83 LYS A N 1
ATOM 674 C CA . LYS A 1 83 ? 9.311 8.348 -28.476 1.00 67.81 83 LYS A CA 1
ATOM 675 C C . LYS A 1 83 ? 8.834 6.938 -28.182 1.00 67.81 83 LYS A C 1
ATOM 677 O O . LYS A 1 83 ? 8.707 6.570 -27.013 1.00 67.81 83 LYS A O 1
ATOM 682 N N . THR A 1 84 ? 8.570 6.156 -29.223 1.00 63.66 84 THR A N 1
ATOM 683 C CA . THR A 1 84 ? 8.364 4.717 -29.059 1.00 63.66 84 THR A CA 1
ATOM 684 C C . THR A 1 84 ? 9.682 3.964 -29.266 1.00 63.66 84 THR A C 1
ATOM 686 O O . THR A 1 84 ? 10.564 4.459 -29.971 1.00 63.66 84 THR A O 1
ATOM 689 N N . PRO A 1 85 ? 9.856 2.777 -28.653 1.00 59.31 85 PRO A N 1
ATOM 690 C CA . PRO A 1 85 ? 11.059 1.959 -28.832 1.00 59.31 85 PRO A CA 1
ATOM 691 C C . PRO A 1 85 ? 11.385 1.629 -30.299 1.00 59.31 85 PRO A C 1
ATOM 693 O O . PRO A 1 85 ? 12.538 1.334 -30.596 1.00 59.31 85 PRO A O 1
ATOM 696 N N . ASP A 1 86 ? 10.386 1.692 -31.186 1.00 59.31 86 ASP A N 1
ATOM 697 C CA . ASP A 1 86 ? 10.477 1.297 -32.595 1.00 59.31 86 ASP A CA 1
ATOM 698 C C . ASP A 1 86 ? 10.806 2.463 -33.557 1.00 59.31 86 ASP A C 1
ATOM 700 O O . ASP A 1 86 ? 11.032 2.218 -34.742 1.00 59.31 86 ASP A O 1
ATOM 704 N N . ASP A 1 87 ? 10.840 3.720 -33.085 1.00 58.31 87 ASP A N 1
ATOM 705 C CA . ASP A 1 87 ? 10.945 4.907 -33.960 1.00 58.31 87 ASP A CA 1
ATOM 706 C C . ASP A 1 87 ? 12.364 5.199 -34.486 1.00 58.31 87 ASP A C 1
ATOM 708 O O . ASP A 1 87 ? 12.511 5.886 -35.495 1.00 58.31 87 ASP A O 1
ATOM 712 N N . ASP A 1 88 ? 13.416 4.671 -33.855 1.00 52.69 88 ASP A N 1
ATOM 713 C CA . ASP A 1 88 ? 14.810 4.904 -34.249 1.00 52.69 88 ASP A CA 1
ATOM 714 C C . ASP A 1 88 ? 15.614 3.609 -34.086 1.00 52.69 88 ASP A C 1
ATOM 716 O O . ASP A 1 88 ? 15.568 2.974 -33.033 1.00 52.69 88 ASP A O 1
ATOM 720 N N . GLY A 1 89 ? 16.381 3.224 -35.113 1.00 58.75 89 GLY A N 1
ATOM 721 C CA . GLY A 1 89 ? 17.201 2.005 -35.119 1.00 58.75 89 GLY A CA 1
ATOM 722 C C . GLY A 1 89 ? 18.007 1.773 -33.827 1.00 58.75 89 GLY A C 1
ATOM 723 O O . GLY A 1 89 ? 18.366 2.712 -33.120 1.00 58.75 89 GLY A O 1
ATOM 724 N N . GLY A 1 90 ? 18.316 0.500 -33.546 1.00 59.62 90 GLY A N 1
ATOM 725 C CA . GLY A 1 90 ? 18.589 -0.082 -32.216 1.00 59.62 90 GLY A CA 1
ATOM 726 C C . GLY A 1 90 ? 19.400 0.683 -31.149 1.00 59.62 90 GLY A C 1
ATOM 727 O O . GLY A 1 90 ? 19.233 0.376 -29.975 1.00 59.62 90 GLY A O 1
ATOM 728 N N . SER A 1 91 ? 20.213 1.700 -31.465 1.00 63.78 91 SER A N 1
ATOM 729 C CA . SER A 1 91 ? 20.909 2.492 -30.432 1.00 63.78 91 SER A CA 1
ATOM 730 C C . SER A 1 91 ? 19.986 3.398 -29.607 1.00 63.78 91 SER A C 1
ATOM 732 O O . SER A 1 91 ? 20.272 3.655 -28.438 1.00 63.78 91 SER A O 1
ATOM 734 N N . THR A 1 92 ? 18.892 3.909 -30.185 1.00 66.56 92 THR A N 1
ATOM 735 C CA . THR A 1 92 ? 17.940 4.771 -29.452 1.00 66.56 92 THR A CA 1
ATOM 736 C C . THR A 1 92 ? 17.018 3.940 -28.555 1.00 66.56 92 THR A C 1
ATOM 738 O O . THR A 1 92 ? 16.673 4.369 -27.451 1.00 66.56 92 THR A O 1
ATOM 741 N N . GLN A 1 93 ? 16.706 2.711 -28.974 1.00 71.00 93 GLN A N 1
ATOM 742 C CA . GLN A 1 93 ? 15.945 1.730 -28.200 1.00 71.00 93 GLN A CA 1
ATOM 743 C C . GLN A 1 93 ? 16.659 1.324 -26.898 1.00 71.00 93 GLN A C 1
ATOM 745 O O . GLN A 1 93 ? 16.035 1.285 -25.832 1.00 71.00 93 GLN A O 1
ATOM 750 N N . ASP A 1 94 ? 17.974 1.089 -26.956 1.00 77.31 94 ASP A N 1
ATOM 751 C CA . ASP A 1 94 ? 18.788 0.776 -25.774 1.00 77.31 94 ASP A CA 1
ATOM 752 C C . ASP A 1 94 ? 18.807 1.943 -24.777 1.00 77.31 94 ASP A C 1
ATOM 754 O O . ASP A 1 94 ? 18.694 1.749 -23.563 1.00 77.31 94 ASP A O 1
ATOM 758 N N . LEU A 1 95 ? 18.889 3.179 -25.283 1.00 79.94 95 LEU A N 1
ATOM 759 C CA . LEU A 1 95 ? 18.873 4.376 -24.449 1.00 79.94 95 LEU A CA 1
ATOM 760 C C . LEU A 1 95 ? 17.512 4.594 -23.772 1.00 79.94 95 LEU A C 1
ATOM 762 O O . LEU A 1 95 ? 17.475 4.922 -22.583 1.00 79.94 95 LEU A O 1
ATOM 766 N N . TYR A 1 96 ? 16.411 4.405 -24.505 1.00 80.12 96 TYR A N 1
ATOM 767 C CA . TYR A 1 96 ? 15.055 4.474 -23.957 1.00 80.12 96 TYR A CA 1
ATOM 768 C C . TYR A 1 96 ? 14.884 3.457 -22.827 1.00 80.12 96 TYR A C 1
ATOM 770 O O . TYR A 1 96 ? 14.512 3.814 -21.707 1.00 80.12 96 TYR A O 1
ATOM 778 N N . THR A 1 97 ? 15.242 2.201 -23.098 1.00 81.56 97 THR A N 1
ATOM 779 C CA . THR A 1 97 ? 15.165 1.103 -22.130 1.00 81.56 97 THR A CA 1
ATOM 780 C C . THR A 1 97 ? 15.968 1.434 -20.874 1.00 81.56 97 THR A C 1
ATOM 782 O O . THR A 1 97 ? 15.431 1.375 -19.767 1.00 81.56 97 THR A O 1
ATOM 785 N N . LEU A 1 98 ? 17.208 1.906 -21.038 1.00 85.56 98 LEU A N 1
ATOM 786 C CA . LEU A 1 98 ? 18.054 2.317 -19.922 1.00 85.56 98 LEU A CA 1
ATOM 787 C C . LEU A 1 98 ? 17.407 3.424 -19.078 1.00 85.56 98 LEU A C 1
ATOM 789 O O . LEU A 1 98 ? 17.411 3.331 -17.853 1.00 85.56 98 LEU A O 1
ATOM 793 N N . MET A 1 99 ? 16.823 4.452 -19.700 1.00 85.31 99 MET A N 1
ATOM 794 C CA . MET A 1 99 ? 16.154 5.532 -18.964 1.00 85.31 99 MET A CA 1
ATOM 795 C C . MET A 1 99 ? 14.942 5.028 -18.175 1.00 85.31 99 MET A C 1
ATOM 797 O O . MET A 1 99 ? 14.797 5.376 -17.003 1.00 85.31 99 MET A O 1
ATOM 801 N N . THR A 1 100 ? 14.107 4.167 -18.764 1.00 86.56 100 THR A N 1
ATOM 802 C CA . THR A 1 100 ? 12.954 3.591 -18.049 1.00 86.56 100 THR A CA 1
ATOM 803 C C . THR A 1 100 ? 13.373 2.723 -16.859 1.00 86.56 100 THR A C 1
ATOM 805 O O . THR A 1 100 ? 12.736 2.775 -15.804 1.00 86.56 100 THR A O 1
ATOM 808 N N . TRP A 1 101 ? 14.488 1.992 -16.968 1.00 87.00 101 TRP A N 1
ATOM 809 C CA . TRP A 1 101 ? 15.074 1.263 -15.842 1.00 87.00 101 TRP A CA 1
ATOM 810 C C . TRP A 1 101 ? 15.606 2.195 -14.757 1.00 87.00 101 TRP A C 1
ATOM 812 O O . TRP A 1 101 ? 15.362 1.943 -13.580 1.00 87.00 101 TRP A O 1
ATOM 822 N N . GLN A 1 102 ? 16.286 3.289 -15.120 1.00 89.62 102 GLN A N 1
ATOM 823 C CA . GLN A 1 102 ? 16.766 4.275 -14.145 1.00 89.62 102 GLN A CA 1
ATOM 824 C C . GLN A 1 102 ? 15.605 4.912 -13.363 1.00 89.62 102 GLN A C 1
ATOM 826 O O . GLN A 1 102 ? 15.700 5.045 -12.143 1.00 89.62 102 GLN A O 1
ATOM 831 N N . LEU A 1 103 ? 14.506 5.256 -14.043 1.00 90.38 103 LEU A N 1
ATOM 832 C CA . LEU A 1 103 ? 13.301 5.809 -13.414 1.00 90.38 103 LEU A CA 1
ATOM 833 C C . LEU A 1 103 ? 12.626 4.799 -12.482 1.00 90.38 103 LEU A C 1
ATOM 835 O O . LEU A 1 103 ? 12.328 5.128 -11.334 1.00 90.38 103 LEU A O 1
ATOM 839 N N . SER A 1 104 ? 12.450 3.558 -12.941 1.00 90.00 104 SER A N 1
ATOM 840 C CA . SER A 1 104 ? 11.860 2.486 -12.127 1.00 90.00 104 SER A CA 1
ATOM 841 C C . SER A 1 104 ? 12.715 2.202 -10.890 1.00 90.00 104 SER A C 1
ATOM 843 O O . SER A 1 104 ? 12.207 2.202 -9.774 1.00 90.00 104 SER A O 1
ATOM 845 N N . ALA A 1 105 ? 14.038 2.101 -11.050 1.00 90.56 105 ALA A N 1
ATOM 846 C CA . ALA A 1 105 ? 14.961 1.906 -9.936 1.00 90.56 105 ALA A CA 1
ATOM 847 C C . ALA A 1 105 ? 14.939 3.074 -8.933 1.00 90.56 105 ALA A C 1
ATOM 849 O O . ALA A 1 105 ? 15.066 2.862 -7.726 1.00 90.56 105 ALA A O 1
ATOM 850 N N . ALA A 1 106 ? 14.781 4.317 -9.399 1.00 92.44 106 ALA A N 1
ATOM 851 C CA . ALA A 1 106 ? 14.639 5.469 -8.511 1.00 92.44 106 ALA A CA 1
ATOM 852 C C . ALA A 1 106 ? 13.326 5.427 -7.717 1.00 92.44 106 ALA A C 1
ATOM 854 O O . ALA A 1 106 ? 13.348 5.659 -6.505 1.00 92.44 106 ALA A O 1
ATOM 855 N N . ALA A 1 107 ? 12.215 5.074 -8.370 1.00 93.50 107 ALA A N 1
ATOM 856 C CA . ALA A 1 107 ? 10.928 4.874 -7.711 1.00 93.50 107 ALA A CA 1
ATOM 857 C C . ALA A 1 107 ? 10.981 3.733 -6.683 1.00 93.50 107 ALA A C 1
ATOM 859 O O . ALA A 1 107 ? 10.545 3.929 -5.553 1.00 93.50 107 ALA A O 1
ATOM 860 N N . GLU A 1 108 ? 11.604 2.596 -7.002 1.00 93.38 108 GLU A N 1
ATOM 861 C CA . GLU A 1 108 ? 11.796 1.479 -6.064 1.00 93.38 108 GLU A CA 1
ATOM 862 C C . GLU A 1 108 ? 12.630 1.880 -4.840 1.00 93.38 108 GLU A C 1
ATOM 864 O O . GLU A 1 108 ? 12.244 1.618 -3.697 1.00 93.38 108 GLU A O 1
ATOM 869 N N . ARG A 1 109 ? 13.767 2.562 -5.052 1.00 94.88 109 ARG A N 1
ATOM 870 C CA . ARG A 1 109 ? 14.621 3.059 -3.957 1.00 94.88 109 ARG A CA 1
ATOM 871 C C . ARG A 1 109 ? 13.854 4.014 -3.053 1.00 94.88 109 ARG A C 1
ATOM 873 O O . ARG A 1 109 ? 13.957 3.915 -1.827 1.00 94.88 109 ARG A O 1
ATOM 880 N N . LYS A 1 110 ? 13.077 4.921 -3.649 1.00 95.56 110 LYS A N 1
ATOM 881 C CA . LYS A 1 110 ? 12.253 5.869 -2.905 1.00 95.56 110 LYS A CA 1
ATOM 882 C C . LYS A 1 110 ? 11.136 5.155 -2.142 1.00 95.56 110 LYS A C 1
ATOM 884 O O . LYS A 1 110 ? 10.992 5.404 -0.946 1.00 95.56 110 LYS A O 1
ATOM 889 N N . ALA A 1 111 ? 10.425 4.223 -2.774 1.00 96.25 111 ALA A N 1
ATOM 890 C CA . ALA A 1 111 ? 9.367 3.429 -2.153 1.00 96.25 111 ALA A CA 1
ATOM 891 C C . ALA A 1 111 ? 9.890 2.648 -0.942 1.00 96.25 111 ALA A C 1
ATOM 893 O O . ALA A 1 111 ? 9.277 2.688 0.120 1.00 96.25 111 ALA A O 1
ATOM 894 N N . ASN A 1 112 ? 11.065 2.021 -1.056 1.00 95.38 112 ASN A N 1
ATOM 895 C CA . ASN A 1 112 ? 11.715 1.331 0.058 1.00 95.38 112 ASN A CA 1
ATOM 896 C C . ASN A 1 112 ? 12.084 2.287 1.210 1.00 95.38 112 ASN A C 1
ATOM 898 O O . ASN A 1 112 ? 11.870 1.974 2.379 1.00 95.38 112 ASN A O 1
ATOM 902 N N . ALA A 1 113 ? 12.611 3.476 0.906 1.00 96.31 113 ALA A N 1
ATOM 903 C CA . ALA A 1 113 ? 12.934 4.462 1.937 1.00 96.31 113 ALA A CA 1
ATOM 904 C C . ALA A 1 113 ? 11.678 4.993 2.656 1.00 96.31 113 ALA A C 1
ATOM 906 O O . ALA A 1 113 ? 11.698 5.200 3.873 1.00 96.31 113 ALA A O 1
ATOM 907 N N . VAL A 1 114 ? 10.588 5.223 1.918 1.00 96.81 114 VAL A N 1
ATOM 908 C CA . VAL A 1 114 ? 9.307 5.686 2.473 1.00 96.81 114 VAL A CA 1
ATOM 909 C C . VAL A 1 114 ? 8.637 4.580 3.285 1.00 96.81 114 VAL A C 1
ATOM 911 O O . VAL A 1 114 ? 8.201 4.851 4.402 1.00 96.81 114 VAL A O 1
ATOM 914 N N . SER A 1 115 ? 8.609 3.339 2.791 1.00 96.06 115 SER A N 1
ATOM 915 C CA . SER A 1 115 ? 7.976 2.209 3.481 1.00 96.06 115 SER A CA 1
ATOM 916 C C . SER A 1 115 ? 8.647 1.901 4.819 1.00 96.06 115 SER A C 1
ATOM 918 O O . SER A 1 115 ? 7.952 1.737 5.819 1.00 96.06 115 SER A O 1
ATOM 920 N N . GLN A 1 116 ? 9.983 1.926 4.884 1.00 95.62 116 GLN A N 1
ATOM 921 C CA . GLN A 1 116 ? 10.719 1.750 6.140 1.00 95.62 116 GLN A CA 1
ATOM 922 C C . GLN A 1 116 ? 10.372 2.839 7.160 1.00 95.62 116 GLN A C 1
ATOM 924 O O . GLN A 1 116 ? 10.094 2.540 8.320 1.00 95.62 116 GLN A O 1
ATOM 929 N N . LYS A 1 117 ? 10.348 4.110 6.737 1.00 95.69 117 LYS A N 1
ATOM 930 C CA . LYS A 1 117 ? 9.956 5.226 7.614 1.00 95.69 117 LYS A CA 1
ATOM 931 C C . LYS A 1 117 ? 8.512 5.087 8.091 1.00 95.69 117 LYS A C 1
ATOM 933 O O . LYS A 1 117 ? 8.247 5.294 9.271 1.00 95.69 117 LYS A O 1
ATOM 938 N N . LEU A 1 118 ? 7.604 4.722 7.188 1.00 95.88 118 LEU A N 1
ATOM 939 C CA . LEU A 1 118 ? 6.184 4.559 7.472 1.00 95.88 118 LEU 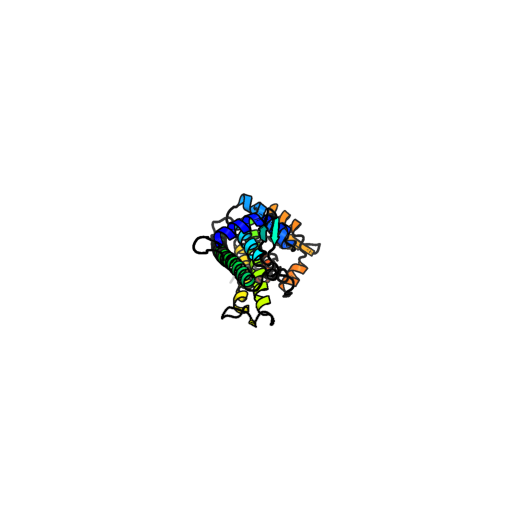A CA 1
ATOM 940 C C . LEU A 1 118 ? 5.933 3.443 8.492 1.00 95.88 118 LEU A C 1
ATOM 942 O O . LEU A 1 118 ? 5.221 3.662 9.467 1.00 95.88 118 LEU A O 1
ATOM 946 N N . VAL A 1 119 ? 6.547 2.274 8.296 1.00 94.38 119 VAL A N 1
ATOM 947 C CA . VAL A 1 119 ? 6.427 1.129 9.211 1.00 94.38 119 VAL A CA 1
ATOM 948 C C . VAL A 1 119 ? 7.009 1.470 10.581 1.00 94.38 119 VAL A C 1
ATOM 950 O O . VAL A 1 119 ? 6.358 1.210 11.589 1.00 94.38 119 VAL A O 1
ATOM 953 N N . ASN A 1 120 ? 8.181 2.111 10.632 1.00 93.69 120 ASN A N 1
ATOM 954 C CA . ASN A 1 120 ? 8.803 2.518 11.895 1.00 93.69 120 ASN A CA 1
ATOM 955 C C . ASN A 1 120 ? 7.933 3.513 12.677 1.00 93.69 120 ASN A C 1
ATOM 957 O O . ASN A 1 120 ? 7.783 3.380 13.892 1.00 93.69 120 ASN A O 1
ATOM 961 N N . GLU A 1 121 ? 7.346 4.504 12.001 1.00 92.00 121 GLU A N 1
ATOM 962 C CA . GLU A 1 121 ? 6.475 5.474 12.667 1.00 92.00 121 GLU A CA 1
ATOM 963 C C . GLU A 1 121 ? 5.140 4.838 13.081 1.00 92.00 121 GLU A C 1
ATOM 965 O O . GLU A 1 121 ? 4.695 5.052 14.206 1.00 92.00 121 GLU A O 1
ATOM 970 N N . LEU A 1 122 ? 4.544 3.974 12.248 1.00 93.00 122 LEU A N 1
ATOM 971 C CA . LEU A 1 122 ? 3.361 3.192 12.628 1.00 93.00 122 LEU A CA 1
ATOM 972 C C . LEU A 1 122 ? 3.629 2.336 13.867 1.00 93.00 122 LEU A C 1
ATOM 974 O O . LEU A 1 122 ? 2.840 2.376 14.810 1.00 93.00 122 LEU A O 1
ATOM 978 N N . GLN A 1 123 ? 4.748 1.610 13.897 1.00 91.31 123 GLN A N 1
ATOM 979 C CA . GLN A 1 123 ? 5.157 0.818 15.052 1.00 91.31 123 GLN A CA 1
ATOM 980 C C . GLN A 1 123 ? 5.268 1.704 16.296 1.00 91.31 123 GLN A C 1
ATOM 982 O O . GLN A 1 123 ? 4.645 1.424 17.320 1.00 91.31 123 GLN A O 1
ATOM 987 N N . ARG A 1 124 ? 5.981 2.831 16.193 1.00 90.50 124 ARG A N 1
ATOM 988 C CA . ARG A 1 124 ? 6.150 3.779 17.296 1.00 90.50 124 ARG A CA 1
ATOM 989 C C . ARG A 1 124 ? 4.817 4.331 17.806 1.00 90.50 124 ARG A C 1
ATOM 991 O O . ARG A 1 124 ? 4.626 4.410 19.019 1.00 90.50 124 ARG A O 1
ATOM 998 N N . CYS A 1 125 ? 3.902 4.723 16.920 1.00 90.25 125 CYS A N 1
ATOM 999 C CA . CYS A 1 125 ? 2.587 5.246 17.297 1.00 90.25 125 CYS A CA 1
ATOM 1000 C C . CYS A 1 125 ? 1.716 4.177 17.966 1.00 90.25 125 CYS A C 1
ATOM 1002 O O . CYS A 1 125 ? 1.033 4.464 18.951 1.00 90.25 125 CYS A O 1
ATOM 1004 N N . LEU A 1 126 ? 1.742 2.951 17.443 1.00 90.56 126 LEU A N 1
ATOM 1005 C CA . LEU A 1 126 ? 0.921 1.844 17.924 1.00 90.56 126 LEU A CA 1
ATOM 1006 C C . LEU A 1 126 ? 1.429 1.263 19.253 1.00 90.56 126 LEU A C 1
ATOM 1008 O O . LEU A 1 126 ? 0.615 0.913 20.105 1.00 90.56 126 LEU A O 1
ATOM 1012 N N . GLU A 1 127 ? 2.744 1.206 19.465 1.00 89.19 127 GLU A N 1
ATOM 1013 C CA . GLU A 1 127 ? 3.355 0.724 20.712 1.00 89.19 127 GLU A CA 1
ATOM 1014 C C . GLU A 1 127 ? 3.357 1.790 21.816 1.00 89.19 127 GLU A C 1
ATOM 1016 O O . GLU A 1 127 ? 3.250 1.475 23.006 1.00 89.19 127 GLU A O 1
ATOM 1021 N N . ASN A 1 128 ? 3.467 3.073 21.455 1.00 87.69 128 ASN A N 1
ATOM 1022 C CA . ASN A 1 128 ? 3.520 4.138 22.444 1.00 87.69 128 ASN A CA 1
ATOM 1023 C C . ASN A 1 128 ? 2.140 4.403 23.051 1.00 87.69 128 ASN A C 1
ATOM 1025 O O . ASN A 1 128 ? 1.333 5.176 22.533 1.00 87.69 128 ASN A O 1
ATOM 1029 N N . GLY A 1 129 ? 1.946 3.846 24.249 1.00 78.12 129 GLY A N 1
ATOM 1030 C CA . GLY A 1 129 ? 0.770 4.002 25.100 1.00 78.12 129 GLY A CA 1
ATOM 1031 C C . GLY A 1 129 ? 0.193 5.424 25.192 1.00 78.12 129 GLY A C 1
ATOM 1032 O O . GLY A 1 129 ? -1.020 5.590 25.334 1.00 78.12 129 GLY A O 1
ATOM 1033 N N . LYS A 1 130 ? 1.054 6.444 25.089 1.00 82.31 130 LYS A N 1
ATOM 1034 C CA . LYS A 1 130 ? 0.733 7.859 25.315 1.00 82.31 130 LYS A CA 1
ATOM 1035 C C . LYS A 1 130 ? 0.234 8.603 24.072 1.00 82.31 130 LYS A C 1
ATOM 1037 O O . LYS A 1 130 ? -0.330 9.680 24.224 1.00 82.31 130 LYS A O 1
ATOM 1042 N N . VAL A 1 131 ? 0.456 8.072 22.868 1.00 84.12 131 VAL A N 1
ATOM 1043 C CA . VAL A 1 131 ? 0.066 8.740 21.613 1.00 84.12 131 VAL A CA 1
ATOM 1044 C C . VAL A 1 131 ? -1.403 8.465 21.324 1.00 84.12 131 VAL A C 1
ATOM 1046 O O . VAL A 1 131 ? -1.781 7.319 21.101 1.00 84.12 131 VAL A O 1
ATOM 1049 N N . THR A 1 132 ? -2.246 9.493 21.306 1.00 83.88 132 THR A N 1
ATOM 1050 C CA . THR A 1 132 ? -3.640 9.335 20.874 1.00 83.88 132 THR A CA 1
ATOM 1051 C C . THR A 1 132 ? -3.674 8.927 19.407 1.00 83.88 132 THR A C 1
ATOM 1053 O O . THR A 1 132 ? -3.119 9.619 18.557 1.00 83.88 132 THR A O 1
ATOM 1056 N N . LEU A 1 133 ? -4.320 7.801 19.111 1.00 89.06 133 LEU A N 1
ATOM 1057 C CA . LEU A 1 133 ? -4.518 7.361 17.736 1.00 89.06 133 LEU A CA 1
ATOM 1058 C C . LEU A 1 133 ? -5.770 8.020 17.176 1.00 89.06 133 LEU A C 1
ATOM 1060 O O . LEU A 1 133 ? -6.843 7.952 17.780 1.00 89.06 133 LEU A O 1
ATOM 1064 N N . HIS A 1 134 ? -5.619 8.641 16.017 1.00 88.62 134 HIS A N 1
ATOM 1065 C CA . HIS A 1 134 ? -6.719 9.222 15.271 1.00 88.62 134 HIS A CA 1
ATOM 1066 C C . HIS A 1 134 ? -7.066 8.329 14.070 1.00 88.62 134 HIS A C 1
ATOM 1068 O O . HIS A 1 134 ? -6.403 7.331 13.780 1.00 88.62 134 HIS A O 1
ATOM 1074 N N . PHE A 1 135 ? -8.173 8.651 13.400 1.00 91.31 135 PHE A N 1
ATOM 1075 C CA . PHE A 1 135 ? -8.694 7.861 12.280 1.00 91.31 135 PHE A CA 1
ATOM 1076 C C . PHE A 1 135 ? -7.732 7.799 11.078 1.00 91.31 135 PHE A C 1
ATOM 1078 O O . PHE A 1 135 ? -7.740 6.855 10.297 1.00 91.31 135 PHE A O 1
ATOM 1085 N N . ASP A 1 136 ? -6.857 8.784 10.955 1.00 91.69 136 ASP A N 1
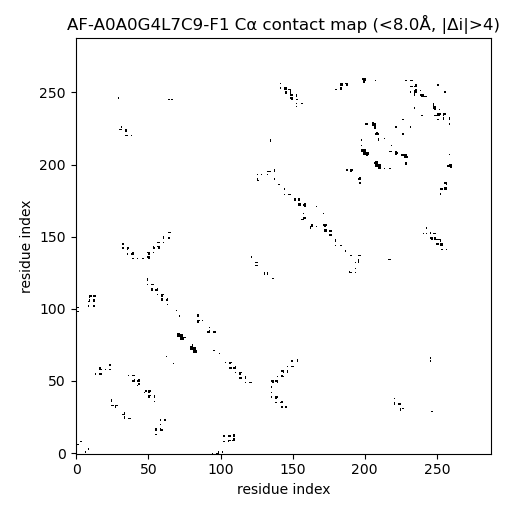ATOM 1086 C CA . ASP A 1 136 ? -5.801 8.854 9.954 1.00 91.69 136 ASP A CA 1
ATOM 1087 C C . ASP A 1 136 ? -4.785 7.698 10.051 1.00 91.69 136 ASP A C 1
ATOM 1089 O O . ASP A 1 136 ? -4.330 7.201 9.023 1.00 91.69 136 ASP A O 1
ATOM 1093 N N . VAL A 1 137 ? -4.493 7.196 11.256 1.00 94.06 137 VAL A N 1
ATOM 1094 C CA . VAL A 1 137 ? -3.662 5.997 11.467 1.00 94.06 137 VAL A CA 1
ATOM 1095 C C . VAL A 1 137 ? -4.328 4.769 10.846 1.00 94.06 137 VAL A C 1
ATOM 1097 O O . VAL A 1 137 ? -3.663 3.951 10.213 1.00 94.06 137 VAL A O 1
ATOM 1100 N N . TYR A 1 138 ? -5.652 4.658 10.972 1.00 95.12 138 TYR A N 1
ATOM 1101 C CA . TYR A 1 138 ? -6.413 3.577 10.350 1.00 95.12 138 TYR A CA 1
ATOM 1102 C C . TYR A 1 138 ? -6.361 3.658 8.816 1.00 95.12 138 TYR A C 1
ATOM 1104 O O . TYR A 1 138 ? -6.064 2.660 8.164 1.00 95.12 138 TYR A O 1
ATOM 1112 N N . LEU A 1 139 ? -6.553 4.851 8.240 1.00 96.31 139 LEU A N 1
ATOM 1113 C CA . LEU A 1 139 ? -6.418 5.077 6.792 1.00 96.31 139 LEU A CA 1
ATOM 1114 C C . LEU A 1 139 ? -5.001 4.760 6.291 1.00 96.31 139 LEU A C 1
ATOM 1116 O O . LEU A 1 139 ? -4.837 4.120 5.256 1.00 96.31 139 LEU A O 1
ATOM 1120 N N . THR A 1 140 ? -3.983 5.156 7.058 1.00 96.75 140 THR A N 1
ATOM 1121 C CA . THR A 1 140 ? -2.570 4.865 6.774 1.00 96.75 140 THR A CA 1
ATOM 1122 C C . THR A 1 140 ? -2.327 3.357 6.698 1.00 96.75 140 THR A C 1
ATOM 1124 O O . THR A 1 140 ? -1.677 2.882 5.770 1.00 96.75 140 THR A O 1
ATOM 1127 N N . ILE A 1 141 ? -2.875 2.592 7.647 1.00 97.50 141 ILE A N 1
ATOM 1128 C CA . ILE A 1 141 ? -2.768 1.129 7.659 1.00 97.50 141 ILE A CA 1
ATOM 1129 C C . ILE A 1 141 ? -3.467 0.519 6.442 1.00 97.50 141 ILE A C 1
ATOM 1131 O O . ILE A 1 141 ? -2.890 -0.357 5.807 1.00 97.50 141 ILE A O 1
ATOM 1135 N N . LEU A 1 142 ? -4.663 0.989 6.074 1.00 97.69 142 LEU A N 1
ATOM 1136 C CA . LEU A 1 142 ? -5.352 0.494 4.877 1.00 97.69 142 LEU A CA 1
ATOM 1137 C C . LEU A 1 142 ? -4.540 0.747 3.597 1.00 97.69 142 LEU A C 1
ATOM 1139 O O . LEU A 1 142 ? -4.395 -0.169 2.791 1.00 97.69 142 LEU A O 1
ATOM 1143 N N . LEU A 1 143 ? -3.958 1.941 3.435 1.00 97.50 143 LEU A N 1
ATOM 1144 C CA . LEU A 1 143 ? -3.091 2.258 2.292 1.00 97.50 143 LEU A CA 1
ATOM 1145 C C . LEU A 1 143 ? -1.819 1.406 2.273 1.00 97.50 143 LEU A C 1
ATOM 1147 O O . LEU A 1 143 ? -1.446 0.892 1.219 1.00 97.50 143 LEU A O 1
ATOM 1151 N N . LEU A 1 144 ? -1.170 1.219 3.427 1.00 97.62 144 LEU A N 1
ATOM 1152 C CA . LEU A 1 144 ? -0.000 0.348 3.545 1.00 97.62 144 LEU A CA 1
ATOM 1153 C C . LEU A 1 144 ? -0.349 -1.085 3.129 1.00 97.62 144 LEU A C 1
ATOM 1155 O O . LEU A 1 144 ? 0.355 -1.671 2.312 1.00 97.62 144 LEU A O 1
ATOM 1159 N N . LEU A 1 145 ? -1.441 -1.643 3.655 1.00 97.25 145 LEU A N 1
ATOM 1160 C CA . LEU A 1 145 ? -1.864 -3.003 3.326 1.00 97.25 145 LEU A CA 1
ATOM 1161 C C . LEU A 1 145 ? -2.226 -3.147 1.850 1.00 97.25 145 LEU A C 1
ATOM 1163 O O . LEU A 1 145 ? -1.854 -4.146 1.244 1.00 97.25 145 LEU A O 1
ATOM 1167 N N . HIS A 1 146 ? -2.849 -2.138 1.247 1.00 96.12 146 HIS A N 1
ATOM 1168 C CA . HIS A 1 146 ? -3.088 -2.128 -0.190 1.00 96.12 146 HIS A CA 1
ATOM 1169 C C . HIS A 1 146 ? -1.778 -2.112 -1.006 1.00 96.12 146 HIS A C 1
ATOM 1171 O O . HIS A 1 146 ? -1.636 -2.853 -1.978 1.00 96.12 146 HIS A O 1
ATOM 1177 N N . CYS A 1 147 ? -0.764 -1.351 -0.577 1.00 95.94 147 CYS A N 1
ATOM 1178 C CA . CYS A 1 147 ? 0.570 -1.404 -1.188 1.00 95.94 147 CYS A CA 1
ATOM 1179 C C . CYS A 1 147 ? 1.205 -2.801 -1.056 1.00 95.94 147 CYS A C 1
ATOM 1181 O O . CYS A 1 147 ? 1.859 -3.278 -1.986 1.00 95.94 147 CYS A O 1
ATOM 1183 N N . LEU A 1 148 ? 0.997 -3.488 0.074 1.00 95.31 148 LEU A N 1
ATOM 1184 C CA . LEU A 1 148 ? 1.435 -4.877 0.251 1.00 95.31 148 LEU A CA 1
ATOM 1185 C C . LEU A 1 148 ? 0.678 -5.842 -0.673 1.00 95.31 148 LEU A C 1
ATOM 1187 O O . LEU A 1 148 ? 1.294 -6.751 -1.224 1.00 95.31 148 LEU A O 1
ATOM 1191 N N . GLU A 1 149 ? -0.628 -5.650 -0.874 1.00 94.62 149 GLU A N 1
ATOM 1192 C CA . GLU A 1 149 ? -1.438 -6.438 -1.815 1.00 94.62 149 GLU A CA 1
ATOM 1193 C C . GLU A 1 149 ? -0.906 -6.280 -3.247 1.00 94.62 149 GLU A C 1
ATOM 1195 O O . GLU A 1 149 ? -0.622 -7.285 -3.902 1.00 94.62 149 GLU A O 1
ATOM 1200 N N . LYS A 1 150 ? -0.664 -5.041 -3.701 1.00 93.31 150 LYS A N 1
ATOM 1201 C CA . LYS A 1 150 ? -0.105 -4.763 -5.037 1.00 93.31 150 LYS A CA 1
ATOM 1202 C C . LYS A 1 150 ? 1.308 -5.312 -5.220 1.00 93.31 150 LYS A C 1
ATOM 1204 O O . LYS A 1 150 ? 1.589 -5.977 -6.211 1.00 93.31 150 LYS A O 1
ATOM 1209 N N . THR A 1 151 ? 2.202 -5.112 -4.256 1.00 93.00 151 THR A N 1
ATOM 1210 C CA . THR A 1 151 ? 3.571 -5.655 -4.351 1.00 93.00 151 THR A CA 1
ATOM 1211 C C . THR A 1 151 ? 3.584 -7.188 -4.303 1.00 93.00 151 THR A C 1
ATOM 1213 O O . THR A 1 151 ? 4.337 -7.818 -5.046 1.00 93.00 151 THR A O 1
ATOM 1216 N N . THR A 1 152 ? 2.696 -7.811 -3.518 1.00 93.69 152 THR A N 1
ATOM 1217 C CA . THR A 1 152 ? 2.476 -9.270 -3.527 1.00 93.69 152 THR A CA 1
ATOM 1218 C C . THR A 1 152 ? 1.967 -9.750 -4.878 1.00 93.69 152 THR A C 1
ATOM 1220 O O . THR A 1 152 ? 2.427 -10.773 -5.387 1.00 93.69 152 THR A O 1
ATOM 1223 N N . TRP A 1 153 ? 1.037 -9.009 -5.476 1.00 93.44 153 TRP A N 1
ATOM 1224 C CA . TRP A 1 153 ? 0.532 -9.287 -6.810 1.00 93.44 153 TRP A CA 1
ATOM 1225 C C . TRP A 1 153 ? 1.668 -9.258 -7.847 1.00 93.44 153 TRP A C 1
ATOM 1227 O O . TRP A 1 153 ? 1.815 -10.217 -8.607 1.00 93.44 153 TRP A O 1
ATOM 1237 N N . THR A 1 154 ? 2.541 -8.245 -7.804 1.00 91.31 154 THR A N 1
ATOM 1238 C CA . THR A 1 154 ? 3.695 -8.134 -8.713 1.00 91.31 154 THR A CA 1
ATOM 1239 C C . THR A 1 154 ? 4.631 -9.330 -8.566 1.00 91.31 154 THR A C 1
ATOM 1241 O O . THR A 1 154 ? 5.057 -9.911 -9.563 1.00 91.31 154 THR A O 1
ATOM 1244 N N . MET A 1 155 ? 4.913 -9.757 -7.332 1.00 91.88 155 MET A N 1
ATOM 1245 C CA . MET A 1 155 ? 5.732 -10.948 -7.087 1.00 91.88 155 MET A CA 1
ATOM 1246 C C . MET A 1 155 ? 5.080 -12.221 -7.638 1.00 91.88 155 MET A C 1
ATOM 1248 O O . MET A 1 155 ? 5.776 -13.033 -8.239 1.00 91.88 155 MET A O 1
ATOM 1252 N N . LYS A 1 156 ? 3.755 -12.379 -7.519 1.00 91.56 156 LYS A N 1
ATOM 1253 C CA . LYS A 1 156 ? 3.036 -13.518 -8.117 1.00 91.56 156 LYS A CA 1
ATOM 1254 C C . LYS A 1 156 ? 3.087 -13.514 -9.649 1.00 91.56 156 LYS A C 1
ATOM 1256 O O . LYS A 1 156 ? 3.161 -14.584 -10.245 1.00 91.56 156 LYS A O 1
ATOM 1261 N N . VAL A 1 157 ? 3.102 -12.352 -10.308 1.00 90.62 157 VAL A N 1
ATOM 1262 C CA . VAL A 1 157 ? 3.317 -12.299 -11.769 1.00 90.62 157 VAL A CA 1
ATOM 1263 C C . VAL A 1 157 ? 4.690 -12.824 -12.160 1.00 90.62 157 VAL A C 1
ATOM 1265 O O . VAL A 1 157 ? 4.797 -13.586 -13.118 1.00 90.62 157 VAL A O 1
ATOM 1268 N N . TRP A 1 158 ? 5.728 -12.502 -11.388 1.00 90.31 158 TRP A N 1
ATOM 1269 C CA . TRP A 1 158 ? 7.070 -13.042 -11.617 1.00 90.31 158 TRP A CA 1
ATOM 1270 C C . TRP A 1 158 ? 7.167 -14.565 -11.448 1.00 90.31 158 TRP A C 1
ATOM 1272 O O . TRP A 1 158 ? 8.116 -15.170 -11.945 1.00 90.31 158 TRP A O 1
ATOM 1282 N N . GLU A 1 159 ? 6.202 -15.205 -10.783 1.00 89.81 159 GLU A N 1
ATOM 1283 C CA . GLU A 1 159 ? 6.140 -16.668 -10.664 1.00 89.81 159 GLU A CA 1
ATOM 1284 C C . GLU A 1 159 ? 5.580 -17.354 -11.911 1.00 89.81 159 GLU A C 1
ATOM 1286 O O . GLU A 1 159 ? 5.804 -18.554 -12.088 1.00 89.81 159 GLU A O 1
ATOM 1291 N N . MET A 1 160 ? 4.881 -16.619 -12.781 1.00 89.50 160 MET A N 1
ATOM 1292 C CA . MET A 1 160 ? 4.361 -17.164 -14.032 1.00 89.50 160 MET A CA 1
ATOM 1293 C C . MET A 1 160 ? 5.500 -17.533 -14.984 1.00 89.50 160 MET A C 1
ATOM 1295 O O . MET A 1 160 ? 6.500 -16.820 -15.079 1.00 89.50 160 MET A O 1
ATOM 1299 N N . ASP A 1 161 ? 5.324 -18.617 -15.740 1.00 84.25 161 ASP A N 1
ATOM 1300 C CA . ASP A 1 161 ? 6.376 -19.201 -16.584 1.00 84.25 161 ASP A CA 1
ATOM 1301 C C . ASP A 1 161 ? 6.996 -18.201 -17.581 1.00 84.25 161 ASP A C 1
ATOM 1303 O O . ASP A 1 161 ? 8.214 -18.208 -17.781 1.00 84.25 161 ASP A O 1
ATOM 1307 N N . ASP A 1 162 ? 6.189 -17.282 -18.125 1.00 83.62 162 ASP A N 1
ATOM 1308 C CA . ASP A 1 162 ? 6.612 -16.238 -19.076 1.00 83.62 162 ASP A CA 1
ATOM 1309 C C . ASP A 1 162 ? 7.585 -15.203 -18.471 1.00 83.62 162 ASP A C 1
ATOM 1311 O O . ASP A 1 162 ? 8.346 -14.531 -19.181 1.00 83.62 162 ASP A O 1
ATOM 1315 N N . PHE A 1 163 ? 7.562 -15.036 -17.148 1.00 83.62 163 PHE A N 1
ATOM 1316 C CA . PHE A 1 163 ? 8.358 -14.039 -16.427 1.00 83.62 163 PHE A CA 1
ATOM 1317 C C . PHE A 1 163 ? 9.433 -14.677 -15.555 1.00 83.62 163 PHE A C 1
ATOM 1319 O O . PHE A 1 163 ? 10.508 -14.099 -15.392 1.00 83.62 163 PHE A O 1
ATOM 1326 N N . ARG A 1 164 ? 9.203 -15.901 -15.076 1.00 83.69 164 ARG A N 1
ATOM 1327 C CA . ARG A 1 164 ? 10.088 -16.609 -14.149 1.00 83.69 164 ARG A CA 1
ATOM 1328 C C . ARG A 1 164 ? 11.514 -16.771 -14.669 1.00 83.69 164 ARG A C 1
ATOM 1330 O O . ARG A 1 164 ? 12.459 -16.695 -13.892 1.00 83.69 164 ARG A O 1
ATOM 1337 N N . GLN A 1 165 ? 11.687 -16.953 -15.978 1.00 83.50 165 GLN A N 1
ATOM 1338 C CA . GLN A 1 165 ? 13.012 -17.079 -16.604 1.00 83.50 165 GLN A CA 1
ATOM 1339 C C . GLN A 1 165 ? 13.812 -15.766 -16.606 1.00 83.50 165 GLN A C 1
ATOM 1341 O O . GLN A 1 165 ? 15.032 -15.792 -16.734 1.00 83.50 165 GLN A O 1
ATOM 1346 N N . ARG A 1 166 ? 13.128 -14.623 -16.476 1.00 85.75 166 ARG A N 1
ATOM 1347 C CA . ARG A 1 166 ? 13.712 -13.273 -16.453 1.00 85.75 166 ARG A CA 1
ATOM 1348 C C . ARG A 1 166 ? 13.851 -12.720 -15.034 1.00 85.75 166 ARG A C 1
ATOM 1350 O O . ARG A 1 166 ? 14.196 -11.553 -14.872 1.00 85.75 166 ARG A O 1
ATOM 1357 N N . TRP A 1 167 ? 13.559 -13.533 -14.021 1.00 87.88 167 TRP A N 1
ATOM 1358 C CA . TRP A 1 167 ? 13.658 -13.132 -12.628 1.00 87.88 167 TRP A CA 1
ATOM 1359 C C . TRP A 1 167 ? 15.115 -12.787 -12.263 1.00 87.88 167 TRP A C 1
ATOM 1361 O O . TRP A 1 167 ? 15.994 -13.636 -12.426 1.00 87.88 167 TRP A O 1
ATOM 1371 N N . PRO A 1 168 ? 15.396 -11.563 -11.778 1.00 84.31 168 PRO A N 1
ATOM 1372 C CA . PRO A 1 168 ? 16.767 -11.074 -11.651 1.00 84.31 168 PRO A CA 1
ATOM 1373 C C . PRO A 1 168 ? 17.437 -11.398 -10.307 1.00 84.31 168 PRO A C 1
ATOM 1375 O O . PRO A 1 168 ? 18.618 -11.102 -10.145 1.00 84.31 168 PRO A O 1
ATOM 1378 N N . LEU A 1 169 ? 16.707 -11.942 -9.323 1.00 89.62 169 LEU A N 1
ATOM 1379 C CA . LEU A 1 169 ? 17.215 -12.152 -7.961 1.00 89.62 169 LEU A CA 1
ATOM 1380 C C . LEU A 1 169 ? 17.485 -13.630 -7.658 1.00 89.62 169 LEU A C 1
ATOM 1382 O O . LEU A 1 169 ? 16.824 -14.524 -8.178 1.00 89.62 169 LEU A O 1
ATOM 1386 N N . ASP A 1 170 ? 18.392 -13.886 -6.714 1.00 91.12 170 ASP A N 1
ATOM 1387 C CA . ASP A 1 170 ? 18.749 -15.254 -6.308 1.00 91.12 170 ASP A CA 1
ATOM 1388 C C . ASP A 1 170 ? 17.598 -15.995 -5.610 1.00 91.12 170 ASP A C 1
ATOM 1390 O O . ASP A 1 170 ? 17.420 -17.204 -5.764 1.00 91.12 170 ASP A O 1
ATOM 1394 N N . ARG A 1 171 ? 16.815 -15.273 -4.798 1.00 93.00 171 ARG A N 1
ATOM 1395 C CA . ARG A 1 171 ? 15.671 -15.841 -4.071 1.00 93.00 171 ARG A CA 1
ATOM 1396 C C . ARG A 1 171 ? 14.428 -15.810 -4.955 1.00 93.00 171 ARG A C 1
ATOM 1398 O O . ARG A 1 171 ? 14.215 -14.787 -5.598 1.00 93.00 171 ARG A O 1
ATOM 1405 N N . PRO A 1 172 ? 13.584 -16.857 -4.956 1.00 91.44 172 PRO A N 1
ATOM 1406 C CA . PRO A 1 172 ? 12.363 -16.869 -5.759 1.00 91.44 172 PRO A CA 1
ATOM 1407 C C . PRO A 1 172 ? 11.374 -15.777 -5.301 1.00 91.44 172 PRO A C 1
ATOM 1409 O O . PRO A 1 172 ? 11.397 -15.419 -4.119 1.00 91.44 172 PRO A O 1
ATOM 1412 N N . PRO A 1 173 ? 10.467 -15.299 -6.180 1.00 91.38 173 PRO A N 1
ATOM 1413 C CA . PRO A 1 173 ? 9.490 -14.258 -5.834 1.00 91.38 173 PRO A CA 1
ATOM 1414 C C . PRO A 1 173 ? 8.649 -14.587 -4.589 1.00 91.38 173 PRO A C 1
ATOM 1416 O O . PRO A 1 173 ? 8.438 -13.725 -3.734 1.00 91.38 173 PRO A O 1
ATOM 1419 N N . SER A 1 174 ? 8.261 -15.856 -4.417 1.00 90.06 174 SER A N 1
ATOM 1420 C CA . SER A 1 174 ? 7.498 -16.336 -3.256 1.00 90.06 174 SER A CA 1
ATOM 1421 C C . SER A 1 174 ? 8.149 -16.007 -1.913 1.00 90.06 174 SER A C 1
ATOM 1423 O O . SER A 1 174 ? 7.445 -15.753 -0.938 1.00 90.06 174 SER A O 1
ATOM 1425 N N . ALA A 1 175 ? 9.483 -15.935 -1.848 1.00 91.81 175 ALA A N 1
ATOM 1426 C CA . ALA A 1 175 ? 10.214 -15.624 -0.621 1.00 91.81 175 ALA A CA 1
ATOM 1427 C C . ALA A 1 175 ? 9.983 -14.188 -0.112 1.00 91.81 175 ALA A C 1
ATOM 1429 O O . ALA A 1 175 ? 10.327 -13.892 1.032 1.00 91.81 175 ALA A O 1
ATOM 1430 N N . PHE A 1 176 ? 9.423 -13.301 -0.941 1.00 89.50 176 PHE A N 1
ATOM 1431 C CA . PHE A 1 176 ? 9.174 -11.895 -0.614 1.00 89.50 176 PHE A CA 1
ATOM 1432 C C . PHE A 1 176 ? 7.716 -11.605 -0.224 1.00 89.50 176 PHE A C 1
ATOM 1434 O O . PHE A 1 176 ? 7.411 -10.483 0.168 1.00 89.50 176 PHE A O 1
ATOM 1441 N N . THR A 1 177 ? 6.814 -12.592 -0.301 1.00 88.62 177 THR A N 1
ATOM 1442 C CA . THR A 1 177 ? 5.365 -12.397 -0.070 1.00 88.62 177 THR A CA 1
ATOM 1443 C C . THR A 1 177 ? 4.842 -13.052 1.209 1.00 88.62 177 THR A C 1
ATOM 1445 O O . THR A 1 177 ? 3.651 -12.987 1.507 1.00 88.62 177 THR A O 1
ATOM 1448 N N . THR A 1 178 ? 5.722 -13.672 1.996 1.00 86.00 178 THR A N 1
ATOM 1449 C CA . THR A 1 178 ? 5.326 -14.522 3.129 1.00 86.00 178 THR A CA 1
ATOM 1450 C C . THR A 1 178 ? 4.844 -13.748 4.356 1.00 86.00 178 THR A C 1
ATOM 1452 O O . THR A 1 178 ? 4.073 -14.284 5.141 1.00 86.00 178 THR A O 1
ATOM 1455 N N . GLN A 1 179 ? 5.266 -12.492 4.523 1.00 88.94 179 GLN A N 1
ATOM 1456 C CA . GLN A 1 179 ? 5.050 -11.729 5.761 1.00 88.94 179 GLN A CA 1
ATOM 1457 C C . GLN A 1 179 ? 3.763 -10.891 5.772 1.00 88.94 179 GLN A C 1
ATOM 1459 O O . GLN A 1 179 ? 3.377 -10.380 6.820 1.00 88.94 179 GLN A O 1
ATOM 1464 N N . GLY A 1 180 ? 3.085 -10.721 4.630 1.00 91.62 180 GLY A N 1
ATOM 1465 C CA . GLY A 1 180 ? 1.962 -9.778 4.527 1.00 91.62 180 GLY A CA 1
ATOM 1466 C C . GLY A 1 180 ? 0.798 -10.097 5.472 1.00 91.62 180 GLY A C 1
ATOM 1467 O O . GLY A 1 180 ? 0.238 -9.188 6.086 1.00 91.62 180 GLY A O 1
ATOM 1468 N N . GLN A 1 181 ? 0.501 -11.386 5.659 1.00 92.38 181 GLN A N 1
ATOM 1469 C CA . GLN A 1 181 ? -0.535 -11.852 6.583 1.00 92.38 181 GLN A CA 1
ATOM 1470 C C . GLN A 1 181 ? -0.203 -11.485 8.036 1.00 92.38 181 GLN A C 1
ATOM 1472 O O . GLN A 1 181 ? -1.021 -10.883 8.728 1.00 92.38 181 GLN A O 1
ATOM 1477 N N . GLU A 1 182 ? 1.016 -11.803 8.478 1.00 93.56 182 GLU A N 1
ATOM 1478 C CA . GLU A 1 182 ? 1.486 -11.549 9.845 1.00 93.56 182 GLU A CA 1
ATOM 1479 C C . GLU A 1 182 ? 1.489 -10.047 10.159 1.00 93.56 182 GLU A C 1
ATOM 1481 O O . GLU A 1 182 ? 1.062 -9.629 11.237 1.00 93.56 182 GLU A O 1
ATOM 1486 N N . ILE A 1 183 ? 1.903 -9.218 9.193 1.00 94.25 183 ILE A N 1
ATOM 1487 C CA . ILE A 1 183 ? 1.876 -7.755 9.315 1.00 94.25 183 ILE A CA 1
ATOM 1488 C C . ILE A 1 183 ? 0.437 -7.256 9.495 1.00 94.25 183 ILE A C 1
ATOM 1490 O O . ILE A 1 183 ? 0.172 -6.455 10.393 1.00 94.25 183 ILE A O 1
ATOM 1494 N N . ALA A 1 184 ? -0.507 -7.726 8.678 1.00 95.62 184 ALA A N 1
ATOM 1495 C CA . ALA A 1 184 ? -1.904 -7.305 8.764 1.00 95.62 184 ALA A CA 1
ATOM 1496 C C . ALA A 1 184 ? -2.565 -7.715 10.091 1.00 95.62 184 ALA A C 1
ATOM 1498 O O . ALA A 1 184 ? -3.276 -6.914 10.707 1.00 95.62 184 ALA A O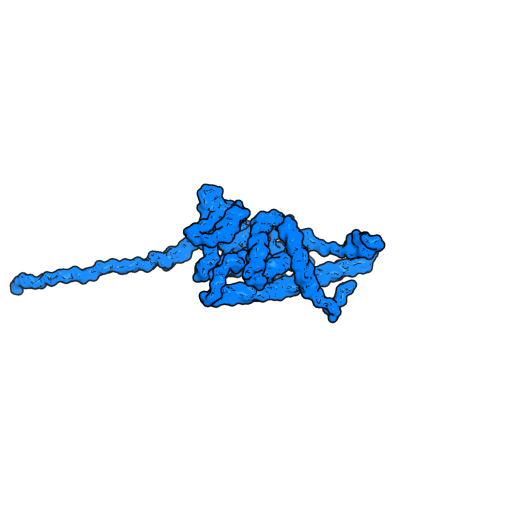 1
ATOM 1499 N N . GLU A 1 185 ? -2.299 -8.933 10.566 1.00 94.75 185 GLU A N 1
ATOM 1500 C CA . GLU A 1 185 ? -2.786 -9.427 11.856 1.00 94.75 185 GLU A CA 1
ATOM 1501 C C . GLU A 1 185 ? -2.201 -8.637 13.030 1.00 94.75 185 GLU A C 1
ATOM 1503 O O . GLU A 1 185 ? -2.947 -8.227 13.926 1.00 94.75 185 GLU A O 1
ATOM 1508 N N . LEU A 1 186 ? -0.897 -8.346 13.002 1.00 94.69 186 LEU A N 1
ATOM 1509 C CA . LEU A 1 186 ? -0.236 -7.524 14.013 1.00 94.69 186 LEU A CA 1
ATOM 1510 C C . LEU A 1 186 ? -0.821 -6.107 14.051 1.00 94.69 186 LEU A C 1
ATOM 1512 O O . LEU A 1 186 ? -1.167 -5.614 15.124 1.00 94.69 186 LEU A O 1
ATOM 1516 N N . LEU A 1 187 ? -0.994 -5.461 12.894 1.00 95.19 187 LEU A N 1
ATOM 1517 C CA . LEU A 1 187 ? -1.587 -4.123 12.811 1.00 95.19 187 LEU A CA 1
ATOM 1518 C C . LEU A 1 187 ? -3.029 -4.112 13.337 1.00 95.19 187 LEU A C 1
ATOM 1520 O O . LEU A 1 187 ? -3.386 -3.226 14.117 1.00 95.19 187 LEU A O 1
ATOM 1524 N N . LYS A 1 188 ? -3.846 -5.118 12.988 1.00 94.50 188 LYS A N 1
ATOM 1525 C CA . LYS A 1 188 ? -5.202 -5.274 13.544 1.00 94.50 188 LYS A CA 1
ATOM 1526 C C . LYS A 1 188 ? -5.167 -5.427 15.063 1.00 94.50 188 LYS A C 1
ATOM 1528 O O . LYS A 1 188 ? -5.932 -4.763 15.765 1.00 94.50 188 LYS A O 1
ATOM 1533 N N . MET A 1 189 ? -4.293 -6.294 15.572 1.00 94.00 189 MET A N 1
ATOM 1534 C CA . MET A 1 189 ? -4.145 -6.552 17.003 1.00 94.00 189 MET A CA 1
ATOM 1535 C C . MET A 1 189 ? -3.754 -5.278 17.755 1.00 94.00 189 MET A C 1
ATOM 1537 O O . MET A 1 189 ? -4.396 -4.931 18.746 1.00 94.00 189 MET A O 1
ATOM 1541 N N . LEU A 1 190 ? -2.754 -4.548 17.259 1.00 93.19 190 LEU A N 1
ATOM 1542 C CA . LEU A 1 190 ? -2.298 -3.293 17.848 1.00 93.19 190 LEU A CA 1
ATOM 1543 C C . LEU A 1 190 ? -3.403 -2.228 17.838 1.00 93.19 190 LEU A C 1
ATOM 1545 O O . LEU A 1 190 ? -3.663 -1.609 18.869 1.00 93.19 190 LEU A O 1
ATOM 1549 N N . LEU A 1 191 ? -4.126 -2.059 16.726 1.00 92.56 191 LEU A N 1
ATOM 1550 C CA . LEU A 1 191 ? -5.280 -1.154 16.664 1.00 92.56 191 LEU A CA 1
ATOM 1551 C C . LEU A 1 191 ? -6.359 -1.517 17.695 1.00 92.56 191 LEU A C 1
ATOM 1553 O O . LEU A 1 191 ? -6.926 -0.628 18.338 1.00 92.56 191 LEU A O 1
ATOM 1557 N N . ALA A 1 192 ? -6.640 -2.811 17.870 1.00 91.31 192 ALA A N 1
ATOM 1558 C CA . ALA A 1 192 ? -7.627 -3.295 18.829 1.00 91.31 192 ALA A CA 1
ATOM 1559 C C . ALA A 1 192 ? -7.188 -3.039 20.281 1.00 91.31 192 ALA A C 1
ATOM 1561 O O . ALA A 1 192 ? -7.969 -2.496 21.064 1.00 91.31 192 ALA A O 1
ATOM 1562 N N . LEU A 1 193 ? -5.931 -3.345 20.626 1.00 90.81 193 LEU A N 1
ATOM 1563 C CA . LEU A 1 193 ? -5.349 -3.064 21.947 1.00 90.81 193 LEU A CA 1
ATOM 1564 C C . LEU A 1 193 ? -5.412 -1.572 22.291 1.00 90.81 193 LEU A C 1
ATOM 1566 O O . LEU A 1 193 ? -5.675 -1.189 23.431 1.00 90.81 193 LEU A O 1
ATOM 1570 N N . ARG A 1 194 ? -5.221 -0.719 21.284 1.00 90.00 194 ARG A N 1
ATOM 1571 C CA . ARG A 1 194 ? -5.277 0.739 21.412 1.00 90.00 194 ARG A CA 1
ATOM 1572 C C . ARG A 1 194 ? -6.697 1.309 21.322 1.00 90.00 194 ARG A C 1
ATOM 1574 O O . ARG A 1 194 ? -6.855 2.521 21.420 1.00 90.00 194 ARG A O 1
ATOM 1581 N N . LYS A 1 195 ? -7.727 0.464 21.158 1.00 88.69 195 LYS A N 1
ATOM 1582 C CA . LYS A 1 195 ? -9.142 0.850 20.970 1.00 88.69 195 LYS A CA 1
ATOM 1583 C C . LYS A 1 195 ? -9.364 1.823 19.799 1.00 88.69 195 LYS A C 1
ATOM 1585 O O . LYS A 1 195 ? -10.322 2.589 19.810 1.00 88.69 195 LYS A O 1
ATOM 1590 N N . ALA A 1 196 ? -8.482 1.779 18.803 1.00 89.56 196 ALA A N 1
ATOM 1591 C CA . ALA A 1 196 ? -8.532 2.605 17.597 1.00 89.56 196 ALA A CA 1
ATOM 1592 C C . ALA A 1 196 ? -9.064 1.839 16.376 1.00 89.56 196 ALA A C 1
ATOM 1594 O O . ALA A 1 196 ? -9.266 2.424 15.316 1.00 89.56 196 ALA A O 1
ATOM 1595 N N . HIS A 1 197 ? -9.289 0.529 16.516 1.00 91.88 197 HIS A N 1
ATOM 1596 C CA . HIS A 1 197 ? -9.940 -0.286 15.495 1.00 91.88 197 HIS A CA 1
ATOM 1597 C C . HIS A 1 197 ? -11.442 0.059 15.405 1.00 91.88 197 HIS A C 1
ATOM 1599 O O . HIS A 1 197 ? -12.137 -0.023 16.427 1.00 91.88 197 HIS A O 1
ATOM 1605 N N . PRO A 1 198 ? -11.966 0.443 14.224 1.00 92.12 198 PRO A N 1
ATOM 1606 C CA . PRO A 1 198 ? -13.399 0.621 14.025 1.00 92.12 198 PRO A CA 1
ATOM 1607 C C . PRO A 1 198 ? -14.136 -0.697 14.260 1.00 92.12 198 PRO A C 1
ATOM 1609 O O . PRO A 1 198 ? -13.863 -1.705 13.614 1.00 92.12 198 PRO A O 1
ATOM 1612 N N . LYS A 1 199 ? -15.098 -0.693 15.184 1.00 91.19 199 LYS A N 1
ATOM 1613 C CA . LYS A 1 199 ? -15.901 -1.883 15.473 1.00 91.19 199 LYS A CA 1
ATOM 1614 C C . LYS A 1 199 ? -16.888 -2.105 14.332 1.00 91.19 199 LYS A C 1
ATOM 1616 O O . LYS A 1 199 ? -17.911 -1.429 14.292 1.00 91.19 199 LYS A O 1
ATOM 1621 N N . THR A 1 200 ? -16.579 -3.022 13.426 1.00 93.38 200 THR A N 1
ATOM 1622 C CA . THR A 1 200 ? -17.417 -3.328 12.264 1.00 93.38 200 THR A CA 1
ATOM 1623 C C . THR A 1 200 ? -18.344 -4.520 12.504 1.00 93.38 200 THR A C 1
ATOM 1625 O O . THR A 1 200 ? -18.072 -5.372 13.349 1.00 93.38 200 THR A O 1
ATOM 1628 N N . PHE A 1 201 ? -19.450 -4.595 11.767 1.00 92.94 201 PHE A N 1
ATOM 1629 C CA . PHE A 1 201 ? -20.374 -5.729 11.764 1.00 92.94 201 PHE A CA 1
ATOM 1630 C C . PHE A 1 201 ? -21.082 -5.870 10.415 1.00 92.94 201 PHE A C 1
ATOM 1632 O O . PHE A 1 201 ? -21.017 -4.986 9.561 1.00 92.94 201 PHE A O 1
ATOM 1639 N N . ARG A 1 202 ? -21.758 -7.005 10.222 1.00 94.62 202 ARG A N 1
ATOM 1640 C CA . ARG A 1 202 ? -22.632 -7.230 9.069 1.00 94.62 202 ARG A CA 1
ATOM 1641 C C . ARG A 1 202 ? -23.994 -6.594 9.340 1.00 94.62 202 ARG A C 1
ATOM 1643 O O . ARG A 1 202 ? -24.745 -7.093 10.179 1.00 94.62 202 ARG A O 1
ATOM 1650 N N . GLY A 1 203 ? -24.292 -5.503 8.644 1.00 90.69 203 GLY A N 1
ATOM 1651 C CA . GLY A 1 203 ? -25.576 -4.813 8.706 1.00 90.69 203 GLY A CA 1
ATOM 1652 C C . GLY A 1 203 ? -26.722 -5.647 8.129 1.00 90.69 203 GLY A C 1
ATOM 1653 O O . GLY A 1 203 ? -26.517 -6.644 7.433 1.00 90.69 203 GLY A O 1
ATOM 1654 N N . HIS A 1 204 ? -27.959 -5.214 8.379 1.00 84.62 204 HIS A N 1
ATOM 1655 C CA . HIS A 1 204 ? -29.167 -5.920 7.927 1.00 84.62 204 HIS A CA 1
ATOM 1656 C C . HIS A 1 204 ? -29.258 -6.032 6.394 1.00 84.62 204 HIS A C 1
ATOM 1658 O O . HIS A 1 204 ? -29.848 -6.979 5.881 1.00 84.62 204 HIS A O 1
ATOM 1664 N N . GLY A 1 205 ? -28.654 -5.089 5.664 1.00 87.69 205 GLY A N 1
ATOM 1665 C CA . GLY A 1 205 ? -28.571 -5.098 4.200 1.00 87.69 205 GLY A CA 1
ATOM 1666 C C . GLY A 1 205 ? -27.385 -5.879 3.626 1.00 87.69 205 GLY A C 1
ATOM 1667 O O . GLY A 1 205 ? -27.140 -5.777 2.429 1.00 87.69 205 GLY A O 1
ATOM 1668 N N . GLY A 1 206 ? -26.618 -6.597 4.455 1.00 91.69 206 GLY A N 1
ATOM 1669 C CA . GLY A 1 206 ? -25.390 -7.287 4.039 1.00 91.69 206 GLY A CA 1
ATOM 1670 C C . GLY A 1 206 ? -24.157 -6.382 3.943 1.00 91.69 206 GLY A C 1
ATOM 1671 O O . GLY A 1 206 ? -23.054 -6.885 3.742 1.00 91.69 206 GLY A O 1
ATOM 1672 N N . LEU A 1 207 ? -24.316 -5.072 4.149 1.00 94.44 207 LEU A N 1
ATOM 1673 C CA . LEU A 1 207 ? -23.223 -4.101 4.132 1.00 94.44 207 LEU A CA 1
ATOM 1674 C C . LEU A 1 207 ? -22.312 -4.229 5.361 1.00 94.44 207 LEU A C 1
ATOM 1676 O O . LEU A 1 207 ? -22.741 -4.642 6.440 1.00 94.44 207 LEU A O 1
ATOM 1680 N N . LEU A 1 208 ? -21.047 -3.849 5.193 1.00 93.94 208 LEU A N 1
ATOM 1681 C CA . LEU A 1 208 ? -20.088 -3.688 6.281 1.00 93.94 208 LEU A CA 1
ATOM 1682 C C . LEU A 1 208 ? -20.324 -2.339 6.975 1.00 93.94 208 LEU A C 1
ATOM 1684 O O . LEU A 1 208 ? -19.957 -1.287 6.454 1.00 93.94 208 LEU A O 1
ATOM 1688 N N . GLU A 1 209 ? -20.924 -2.379 8.160 1.00 93.06 209 GLU A N 1
ATOM 1689 C CA . GLU A 1 209 ? -21.279 -1.199 8.955 1.00 93.06 209 GLU A CA 1
ATOM 1690 C C . GLU A 1 209 ? -20.407 -1.091 10.213 1.00 93.06 209 GLU A C 1
ATOM 1692 O O . GLU A 1 209 ? -19.706 -2.035 10.579 1.00 93.06 209 GLU A O 1
ATOM 1697 N N . VAL A 1 210 ? -20.440 0.063 10.886 1.00 93.00 210 VAL A N 1
ATOM 1698 C CA . VAL A 1 210 ? -19.716 0.320 12.144 1.00 93.00 210 VAL A CA 1
ATOM 1699 C C . VAL A 1 210 ? -20.674 0.538 13.309 1.00 93.00 210 VAL A C 1
ATOM 1701 O O . VAL A 1 210 ? -21.680 1.226 13.172 1.00 93.00 210 VAL A O 1
ATOM 1704 N N . PHE A 1 211 ? -20.362 -0.032 14.474 1.00 87.62 211 PHE A N 1
ATOM 1705 C CA . PHE A 1 211 ? -21.139 0.168 15.699 1.00 87.62 211 PHE A CA 1
ATOM 1706 C C . PHE A 1 211 ? -21.012 1.598 16.212 1.00 87.62 211 PHE A C 1
ATOM 1708 O O . PHE A 1 211 ? -19.907 2.125 16.269 1.00 87.62 211 PHE A O 1
ATOM 1715 N N . GLU A 1 212 ? -22.102 2.174 16.713 1.00 79.62 212 GLU A N 1
ATOM 1716 C CA . GLU A 1 212 ? -22.065 3.419 17.482 1.00 79.62 212 GLU A CA 1
ATOM 1717 C C . GLU A 1 212 ? -21.683 3.177 18.961 1.00 79.62 212 GLU A C 1
ATOM 1719 O O . GLU A 1 212 ? -21.966 2.106 19.508 1.00 79.62 212 GLU A O 1
ATOM 1724 N N . PRO A 1 213 ? -21.060 4.156 19.649 1.00 73.50 213 PRO A N 1
ATOM 1725 C CA . PRO A 1 213 ? -20.652 5.470 19.148 1.00 73.50 213 PRO A CA 1
ATOM 1726 C C . PRO A 1 213 ? -19.295 5.432 18.421 1.00 73.50 213 PRO A C 1
ATOM 1728 O O . PRO A 1 213 ? -18.319 4.881 18.931 1.00 73.50 213 PRO A O 1
ATOM 1731 N N . GLN A 1 214 ? -19.222 6.078 17.254 1.00 80.19 214 GLN A N 1
ATOM 1732 C CA . GLN A 1 214 ? -17.988 6.330 16.494 1.00 80.19 214 GLN A CA 1
ATOM 1733 C C . GLN A 1 214 ? -17.937 7.794 16.060 1.00 80.19 214 GLN A C 1
ATOM 1735 O O . GLN A 1 214 ? -18.944 8.499 16.074 1.00 80.19 214 GLN A O 1
ATOM 1740 N N . SER A 1 215 ? -16.752 8.273 15.677 1.00 86.06 215 SER A N 1
ATOM 1741 C CA . SER A 1 215 ? -16.637 9.618 15.105 1.00 86.06 215 SER A CA 1
ATOM 1742 C C . SER A 1 215 ? -17.394 9.720 13.774 1.00 86.06 215 SER A C 1
ATOM 1744 O O . SER A 1 215 ? -17.406 8.761 13.000 1.00 86.06 215 SER A O 1
ATOM 1746 N N . GLN A 1 216 ? -17.947 10.899 13.469 1.00 89.69 216 GLN A N 1
ATOM 1747 C CA . GLN A 1 216 ? -18.639 11.152 12.197 1.00 89.69 216 GLN A CA 1
ATOM 1748 C C . GLN A 1 216 ? -17.765 10.796 10.984 1.00 89.69 216 GLN A C 1
ATOM 1750 O O . GLN A 1 216 ? -18.252 10.215 10.026 1.00 89.69 216 GLN A O 1
ATOM 1755 N N . ALA A 1 217 ? -16.454 11.052 11.060 1.00 91.00 217 ALA A N 1
ATOM 1756 C CA . ALA A 1 217 ? -15.517 10.720 9.989 1.00 91.00 217 ALA A CA 1
ATOM 1757 C C . ALA A 1 217 ? -15.455 9.211 9.686 1.00 91.00 217 ALA A C 1
ATOM 1759 O O . ALA A 1 217 ? -15.344 8.829 8.525 1.00 91.00 217 ALA A O 1
ATOM 1760 N N . VAL A 1 218 ? -15.547 8.361 10.717 1.00 93.25 218 VAL A N 1
ATOM 1761 C CA . VAL A 1 218 ? -15.577 6.898 10.561 1.00 93.25 218 VAL A CA 1
ATOM 1762 C C . VAL A 1 218 ? -16.912 6.466 9.952 1.00 93.25 218 VAL A C 1
ATOM 1764 O O . VAL A 1 218 ? -16.919 5.676 9.014 1.00 93.25 218 VAL A O 1
ATOM 1767 N N . ALA A 1 219 ? -18.033 7.008 10.436 1.00 92.88 219 ALA A N 1
ATOM 1768 C CA . ALA A 1 219 ? -19.357 6.703 9.890 1.00 92.88 219 ALA A CA 1
ATOM 1769 C C . ALA A 1 219 ? -19.475 7.107 8.408 1.00 92.88 219 ALA A C 1
ATOM 1771 O O . ALA A 1 219 ? -19.896 6.300 7.581 1.00 92.88 219 ALA A O 1
ATOM 1772 N N . ASP A 1 220 ? -19.017 8.312 8.054 1.00 95.00 220 ASP A N 1
ATOM 1773 C CA . ASP A 1 220 ? -18.996 8.813 6.675 1.00 95.00 220 ASP A CA 1
ATOM 1774 C C . ASP A 1 220 ? -18.118 7.943 5.768 1.00 95.00 220 ASP A C 1
ATOM 1776 O O . ASP A 1 220 ? -18.472 7.681 4.617 1.00 95.00 220 ASP A O 1
ATOM 1780 N N . PHE A 1 221 ? -16.972 7.487 6.282 1.00 96.25 221 PHE A N 1
ATOM 1781 C CA . PHE A 1 221 ? -16.061 6.614 5.550 1.00 96.25 221 PHE A CA 1
ATOM 1782 C C . PHE A 1 221 ? -16.713 5.272 5.218 1.00 96.25 221 PHE A C 1
ATOM 1784 O O . PHE A 1 221 ? -16.780 4.914 4.045 1.00 96.25 221 PHE A O 1
ATOM 1791 N N . PHE A 1 222 ? -17.255 4.559 6.211 1.00 95.25 222 PHE A N 1
ATOM 1792 C CA . PHE A 1 222 ? -17.916 3.270 5.975 1.00 95.25 222 PHE A CA 1
ATOM 1793 C C . PHE A 1 222 ? -19.199 3.412 5.143 1.00 95.25 222 PHE A C 1
ATOM 1795 O O . PHE A 1 222 ? -19.466 2.574 4.281 1.00 95.25 222 PHE A O 1
ATOM 1802 N N . GLY A 1 223 ? -19.937 4.515 5.307 1.00 94.44 223 GLY A N 1
ATOM 1803 C CA . GLY A 1 223 ? -21.060 4.851 4.432 1.00 94.44 223 GLY A CA 1
ATOM 1804 C C . GLY A 1 223 ? -20.627 5.008 2.971 1.00 94.44 223 GLY A C 1
ATOM 1805 O O . GLY A 1 223 ? -21.239 4.426 2.076 1.00 94.44 223 GLY A O 1
ATOM 1806 N N . LYS A 1 224 ? -19.531 5.734 2.711 1.00 96.50 224 LYS A N 1
ATOM 1807 C CA . LYS A 1 224 ? -19.015 5.938 1.347 1.00 96.50 224 LYS A CA 1
ATOM 1808 C C . LYS A 1 224 ? -18.361 4.687 0.753 1.00 96.50 224 LYS A C 1
ATOM 1810 O O . LYS A 1 224 ? -18.435 4.483 -0.460 1.00 96.50 224 LYS A O 1
ATOM 1815 N N . LEU A 1 225 ? -17.749 3.852 1.592 1.00 95.50 225 LEU A N 1
ATOM 1816 C CA . LEU A 1 225 ? -17.209 2.555 1.195 1.00 95.50 225 LEU A CA 1
ATOM 1817 C C . LEU A 1 225 ? -18.294 1.672 0.574 1.00 95.50 225 LEU A C 1
ATOM 1819 O O . LEU A 1 225 ? -18.058 1.097 -0.484 1.00 95.50 225 LEU A O 1
ATOM 1823 N N . SER A 1 226 ? -19.478 1.601 1.203 1.00 94.38 226 SER A N 1
ATOM 1824 C CA . SER A 1 226 ? -20.621 0.810 0.712 1.00 94.38 226 SER A CA 1
ATOM 1825 C C . SER A 1 226 ? -20.245 -0.644 0.356 1.00 94.38 226 SER A C 1
ATOM 1827 O O . SER A 1 226 ? -20.754 -1.213 -0.609 1.00 94.38 226 SER A O 1
ATOM 1829 N N . LEU A 1 227 ? -19.332 -1.244 1.129 1.00 94.62 227 LEU A N 1
ATOM 1830 C CA . LEU A 1 227 ? -18.833 -2.599 0.890 1.00 94.62 227 LEU A CA 1
ATOM 1831 C C . LEU A 1 227 ? -19.835 -3.655 1.351 1.00 94.62 227 LEU A C 1
ATOM 1833 O O . LEU A 1 227 ? -20.422 -3.535 2.428 1.00 94.62 227 LEU A O 1
ATOM 1837 N N . GLN A 1 228 ? -19.958 -4.732 0.579 1.00 95.06 228 GLN A N 1
ATOM 1838 C CA . GLN A 1 228 ? -20.677 -5.931 1.000 1.00 95.06 228 GLN A CA 1
ATOM 1839 C C . GLN A 1 228 ? -19.798 -6.757 1.940 1.00 95.06 228 GLN A C 1
ATOM 1841 O O . GLN A 1 228 ? -18.674 -7.119 1.599 1.00 95.06 228 GLN A O 1
ATOM 1846 N N . TYR A 1 229 ? -20.314 -7.077 3.126 1.00 94.62 229 TYR A N 1
ATOM 1847 C CA . TYR A 1 229 ? -19.587 -7.840 4.141 1.00 94.62 229 TYR A CA 1
ATOM 1848 C C . TYR A 1 229 ? -19.127 -9.199 3.601 1.00 94.62 229 TYR A C 1
ATOM 1850 O O . TYR A 1 229 ? -17.970 -9.579 3.772 1.00 94.62 229 TYR A O 1
ATOM 1858 N N . ASP A 1 230 ? -20.031 -9.918 2.932 1.00 92.88 230 ASP A N 1
ATOM 1859 C CA . ASP A 1 230 ? -19.757 -11.271 2.445 1.00 92.88 230 ASP A CA 1
ATOM 1860 C C . ASP A 1 230 ? -18.720 -11.272 1.318 1.00 92.88 230 ASP A C 1
ATOM 1862 O O . ASP A 1 230 ? -17.884 -12.165 1.273 1.00 92.88 230 ASP A O 1
ATOM 1866 N N . GLU A 1 231 ? -18.691 -10.233 0.477 1.00 91.50 231 GLU A N 1
ATOM 1867 C CA . GLU A 1 231 ? -17.673 -10.099 -0.571 1.00 91.50 231 GLU A CA 1
ATOM 1868 C C . GLU A 1 231 ? -16.267 -9.982 0.031 1.00 91.50 231 GLU A C 1
ATOM 1870 O O . GLU A 1 231 ? -15.346 -10.670 -0.408 1.00 91.50 231 GLU A O 1
ATOM 1875 N N . VAL A 1 232 ? -16.103 -9.170 1.082 1.00 92.94 232 VAL A N 1
ATOM 1876 C CA . VAL A 1 232 ? -14.813 -9.030 1.780 1.00 92.94 232 VAL A CA 1
ATOM 1877 C C . VAL A 1 232 ? -14.409 -10.353 2.441 1.00 92.94 232 VAL A C 1
ATOM 1879 O O . VAL A 1 232 ? -13.241 -10.740 2.394 1.00 92.94 232 VAL A O 1
ATOM 1882 N N . VAL A 1 233 ? -15.362 -11.083 3.030 1.00 92.56 233 VAL A N 1
ATOM 1883 C CA . VAL A 1 233 ? -15.111 -12.406 3.628 1.00 92.56 233 VAL A CA 1
ATOM 1884 C C . VAL A 1 233 ? -14.703 -13.435 2.576 1.00 92.56 233 VAL A C 1
ATOM 1886 O O . VAL A 1 233 ? -13.772 -14.210 2.808 1.00 92.56 233 VAL A O 1
ATOM 1889 N N . ASP A 1 234 ? -15.386 -13.460 1.437 1.00 90.88 234 ASP A N 1
ATOM 1890 C CA . ASP A 1 234 ? -15.123 -14.409 0.360 1.00 90.88 234 ASP A CA 1
ATOM 1891 C C . ASP A 1 234 ? -13.761 -14.142 -0.285 1.00 90.88 234 ASP A C 1
ATOM 1893 O O . ASP A 1 234 ? -12.997 -15.083 -0.505 1.00 90.88 234 ASP A O 1
ATOM 1897 N N . ARG A 1 235 ? -13.401 -12.868 -0.488 1.00 89.06 235 ARG A N 1
ATOM 1898 C CA . ARG A 1 235 ? -12.069 -12.445 -0.954 1.00 89.06 235 ARG A CA 1
ATOM 1899 C C . ARG A 1 235 ? -10.962 -12.792 0.036 1.00 89.06 235 ARG A C 1
ATOM 1901 O O . ARG A 1 235 ? -9.887 -13.209 -0.374 1.00 89.06 235 ARG A O 1
ATOM 1908 N N . LEU A 1 236 ? -11.218 -12.680 1.339 1.00 88.38 236 LEU A N 1
ATOM 1909 C CA . LEU A 1 236 ? -10.232 -13.060 2.351 1.00 88.38 236 LEU A CA 1
ATOM 1910 C C . LEU A 1 236 ? -9.984 -14.579 2.373 1.00 88.38 236 LEU A C 1
ATOM 1912 O O . LEU A 1 236 ? -8.861 -15.028 2.592 1.00 88.38 236 LEU A O 1
ATOM 1916 N N . LYS A 1 237 ? -11.028 -15.385 2.146 1.00 86.38 237 LYS A N 1
ATOM 1917 C CA . LYS A 1 237 ? -10.924 -16.854 2.091 1.00 86.38 237 LYS A CA 1
ATOM 1918 C C . LYS A 1 237 ? -10.378 -17.363 0.756 1.00 86.38 237 LYS A C 1
ATOM 1920 O O . LYS A 1 237 ? -9.767 -18.430 0.717 1.00 86.38 237 LYS A O 1
ATOM 1925 N N . GLY A 1 238 ? -10.639 -16.646 -0.334 1.00 76.81 238 GLY A N 1
ATOM 1926 C CA . GLY A 1 238 ? -10.294 -17.038 -1.695 1.00 76.81 238 GLY A CA 1
ATOM 1927 C C . GLY A 1 238 ? -9.183 -16.179 -2.294 1.00 76.81 238 GLY A C 1
ATOM 1928 O O . GLY A 1 238 ? -9.364 -14.995 -2.534 1.00 76.81 238 GLY A O 1
ATOM 1929 N N . ASN A 1 239 ? -8.049 -16.786 -2.649 1.00 69.06 239 ASN A N 1
ATOM 1930 C CA . ASN A 1 239 ? -7.009 -16.108 -3.429 1.00 69.06 239 ASN A CA 1
ATOM 1931 C C . ASN A 1 239 ? -7.433 -16.029 -4.909 1.00 69.06 239 ASN A C 1
ATOM 1933 O O . ASN A 1 239 ? -7.188 -16.958 -5.679 1.00 69.06 239 ASN A O 1
ATOM 1937 N N . SER A 1 240 ? -8.071 -14.927 -5.312 1.00 78.00 240 SER A N 1
ATOM 1938 C CA . SER A 1 240 ? -8.532 -14.677 -6.688 1.00 78.00 240 SER A CA 1
ATOM 1939 C C . SER A 1 240 ? -7.455 -14.079 -7.598 1.00 78.00 240 SER A C 1
ATOM 1941 O O . SER A 1 240 ? -7.761 -13.225 -8.429 1.00 78.00 240 SER A O 1
ATOM 1943 N N . PHE A 1 241 ? -6.192 -14.486 -7.433 1.00 89.31 241 PHE A N 1
ATOM 1944 C CA . PHE A 1 241 ? -5.090 -13.950 -8.230 1.00 89.31 241 PHE A CA 1
ATOM 1945 C C . PHE A 1 241 ? -5.380 -14.062 -9.732 1.00 89.31 241 PHE A C 1
ATOM 1947 O O . PHE A 1 241 ? -5.648 -15.147 -10.253 1.00 89.31 241 PHE A O 1
ATOM 1954 N N . THR A 1 242 ? -5.263 -12.939 -10.437 1.00 89.25 242 THR A N 1
ATOM 1955 C CA . THR A 1 242 ? -5.202 -12.914 -11.895 1.00 89.25 242 THR A CA 1
ATOM 1956 C C . THR A 1 242 ? -4.133 -11.931 -12.359 1.00 89.25 242 THR A C 1
ATOM 1958 O O . THR A 1 242 ? -4.086 -10.808 -11.859 1.00 89.25 242 THR A O 1
ATOM 1961 N N . PRO A 1 243 ? -3.301 -12.296 -13.350 1.00 87.25 243 PRO A N 1
ATOM 1962 C CA . PRO A 1 243 ? -2.264 -11.410 -13.871 1.00 87.25 243 PRO A CA 1
ATOM 1963 C C . PRO A 1 243 ? -2.812 -10.271 -14.742 1.00 87.25 243 PRO A C 1
ATOM 1965 O O . PRO A 1 243 ? -2.040 -9.504 -15.295 1.00 87.25 243 PRO A O 1
ATOM 1968 N N . ARG A 1 244 ? -4.136 -10.177 -14.917 1.00 85.12 244 ARG A N 1
ATOM 1969 C CA . ARG A 1 244 ? -4.781 -9.140 -15.737 1.00 85.12 244 ARG A CA 1
ATOM 1970 C C . ARG A 1 244 ? -5.162 -7.881 -14.966 1.00 85.12 244 ARG A C 1
ATOM 1972 O O . ARG A 1 244 ? -5.665 -6.954 -15.585 1.00 85.12 244 ARG A O 1
ATOM 1979 N N . SER A 1 245 ? -5.075 -7.918 -13.639 1.00 87.00 245 SER A N 1
ATOM 1980 C CA . SER A 1 245 ? -5.484 -6.804 -12.790 1.00 87.00 245 SER A CA 1
ATOM 1981 C C . SER A 1 245 ? -4.715 -6.831 -11.480 1.00 87.00 245 SER A C 1
ATOM 1983 O O . SER A 1 245 ? -4.849 -7.790 -10.704 1.00 87.00 245 SER A O 1
ATOM 1985 N N . SER A 1 246 ? -3.968 -5.758 -11.212 1.00 84.88 246 SER A N 1
ATOM 1986 C CA . SER A 1 246 ? -3.227 -5.582 -9.955 1.00 84.88 246 SER A CA 1
ATOM 1987 C C . SER A 1 246 ? -4.131 -5.537 -8.715 1.00 84.88 246 SER A C 1
ATOM 1989 O O . SER A 1 246 ? -3.705 -5.904 -7.620 1.00 84.88 246 SER A O 1
ATOM 1991 N N . SER A 1 247 ? -5.419 -5.227 -8.891 1.00 87.56 247 SER A N 1
ATOM 1992 C CA . SER A 1 247 ? -6.445 -5.251 -7.836 1.00 87.56 247 SER A CA 1
ATOM 1993 C C . SER A 1 247 ? -7.028 -6.644 -7.556 1.00 87.56 247 SER A C 1
ATOM 1995 O O . SER A 1 247 ? -7.915 -6.796 -6.722 1.00 87.56 247 SER A O 1
ATOM 1997 N N . SER A 1 248 ? -6.563 -7.705 -8.223 1.00 91.00 248 SER A N 1
ATOM 1998 C CA . SER A 1 248 ? -7.119 -9.057 -8.026 1.00 91.00 248 SER A CA 1
ATOM 1999 C C . SER A 1 248 ? -6.869 -9.670 -6.643 1.00 91.00 248 SER A C 1
ATOM 2001 O O . SER A 1 248 ? -7.562 -10.622 -6.269 1.00 91.00 248 SER A O 1
ATOM 2003 N N . LEU A 1 249 ? -5.905 -9.122 -5.897 1.00 92.62 249 LEU A N 1
ATOM 2004 C CA . LEU A 1 249 ? -5.620 -9.453 -4.496 1.00 92.62 249 LEU A CA 1
ATOM 2005 C C . LEU A 1 249 ? -6.193 -8.428 -3.510 1.00 92.62 249 LEU A C 1
ATOM 2007 O O . LEU A 1 249 ? -5.833 -8.455 -2.334 1.00 92.62 249 LEU A O 1
ATOM 2011 N N . GLU A 1 250 ? -7.060 -7.523 -3.967 1.00 93.00 250 GLU A N 1
ATOM 2012 C CA . GLU A 1 250 ? -7.747 -6.593 -3.077 1.00 93.00 250 GLU A CA 1
ATOM 2013 C C . GLU A 1 250 ? -8.463 -7.358 -1.953 1.00 93.00 250 GLU A C 1
ATOM 2015 O O . GLU A 1 250 ? -9.096 -8.393 -2.180 1.00 93.00 250 GLU A O 1
ATOM 2020 N N . PHE A 1 251 ? -8.326 -6.838 -0.733 1.00 94.44 251 PHE A N 1
ATOM 2021 C CA . PHE A 1 251 ? -8.791 -7.431 0.524 1.00 94.44 251 PHE A CA 1
ATOM 2022 C C . PHE A 1 251 ? -8.009 -8.636 1.046 1.00 94.44 251 PHE A C 1
ATOM 2024 O O . PHE A 1 251 ? -8.317 -9.083 2.155 1.00 94.44 251 PHE A O 1
ATOM 2031 N N . GLN A 1 252 ? -6.968 -9.115 0.354 1.00 93.38 252 GLN A N 1
ATOM 2032 C CA . GLN A 1 252 ? -6.123 -10.195 0.877 1.00 93.38 252 GLN A CA 1
ATOM 2033 C C . GLN A 1 252 ? -5.539 -9.838 2.256 1.00 93.38 252 GLN A C 1
ATOM 2035 O O . GLN A 1 252 ? -5.472 -10.699 3.131 1.00 93.38 252 GLN A O 1
ATOM 2040 N N . PHE A 1 253 ? -5.154 -8.576 2.473 1.00 95.12 253 PHE A N 1
ATOM 2041 C CA . PHE A 1 253 ? -4.610 -8.111 3.751 1.00 95.12 253 PHE A CA 1
ATOM 2042 C C . PHE A 1 253 ? -5.496 -7.052 4.405 1.00 95.12 253 PHE A C 1
ATOM 2044 O O . PHE A 1 253 ? -5.783 -7.120 5.600 1.00 95.12 253 PHE A O 1
ATOM 2051 N N . SER A 1 254 ? -5.985 -6.087 3.630 1.00 95.44 254 SER A N 1
ATOM 2052 C CA . SER A 1 254 ? -6.873 -5.030 4.122 1.00 95.44 254 SER A CA 1
ATOM 2053 C C . SER A 1 254 ? -8.197 -5.589 4.662 1.00 95.44 254 SER A C 1
ATOM 2055 O O . SER A 1 254 ? -8.713 -5.077 5.658 1.00 95.44 254 SER A O 1
ATOM 2057 N N . GLY A 1 255 ? -8.693 -6.706 4.113 1.00 95.00 255 GLY A N 1
ATOM 2058 C CA . GLY A 1 255 ? -9.880 -7.415 4.604 1.00 95.00 255 GLY A CA 1
ATOM 2059 C C . GLY A 1 255 ? -9.743 -7.895 6.052 1.00 95.00 255 GLY A C 1
ATOM 2060 O O . GLY A 1 255 ? -10.707 -7.834 6.818 1.00 95.00 255 GLY A O 1
ATOM 2061 N N . ILE A 1 256 ? -8.530 -8.273 6.476 1.00 95.19 256 ILE A N 1
ATOM 2062 C CA . ILE A 1 256 ? -8.235 -8.655 7.866 1.00 95.19 256 ILE A CA 1
ATOM 2063 C C . ILE A 1 256 ? -8.544 -7.483 8.792 1.00 95.19 256 ILE A C 1
ATOM 2065 O O . ILE A 1 256 ? -9.222 -7.662 9.802 1.00 95.19 256 ILE A O 1
ATOM 2069 N N . VAL A 1 257 ? -8.094 -6.279 8.438 1.00 95.38 257 VAL A N 1
ATOM 2070 C CA . VAL A 1 257 ? -8.286 -5.062 9.238 1.00 95.38 257 VAL A CA 1
ATOM 2071 C C . VAL A 1 257 ? -9.708 -4.498 9.116 1.00 95.38 257 VAL A C 1
ATOM 2073 O O . VAL A 1 257 ? -10.186 -3.875 10.061 1.00 95.38 257 VAL A O 1
ATOM 2076 N N . LEU A 1 258 ? -10.412 -4.718 8.006 1.00 95.00 258 LEU A N 1
ATOM 2077 C CA . LEU A 1 258 ? -11.793 -4.252 7.809 1.00 95.00 258 LEU A CA 1
ATOM 2078 C C . LEU A 1 258 ? -12.819 -5.083 8.589 1.00 95.00 258 LEU A C 1
ATOM 2080 O O . LEU A 1 258 ? -13.764 -4.535 9.161 1.00 95.00 258 LEU A O 1
ATOM 2084 N N . LEU A 1 259 ? -12.650 -6.404 8.615 1.00 93.31 259 LEU A N 1
ATOM 2085 C CA . LEU A 1 259 ? -13.612 -7.313 9.229 1.00 93.31 259 LEU A CA 1
ATOM 2086 C C . LEU A 1 259 ? -13.511 -7.316 10.763 1.00 93.31 259 LEU A C 1
ATOM 2088 O O . LEU A 1 259 ? -12.427 -7.093 11.322 1.00 93.31 259 LEU A O 1
ATOM 2092 N N . PRO A 1 260 ? -14.610 -7.635 11.473 1.00 86.75 260 PRO A N 1
ATOM 2093 C CA . PRO A 1 260 ? -14.590 -7.767 12.923 1.00 86.75 260 PRO A CA 1
ATOM 2094 C C . PRO A 1 260 ? -13.550 -8.793 13.377 1.00 86.75 260 PRO A C 1
ATOM 2096 O O . PR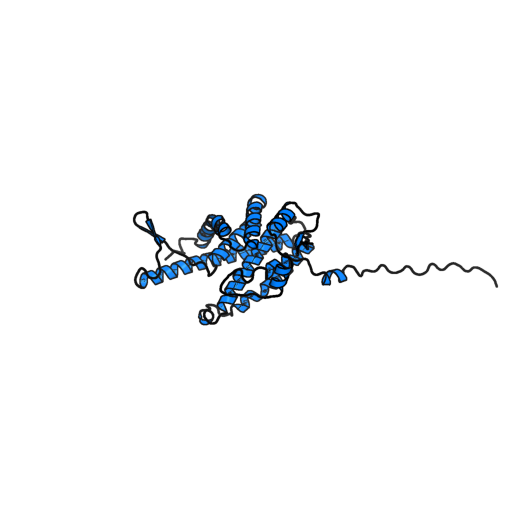O A 1 260 ? -13.103 -9.666 12.624 1.00 86.75 260 PRO A O 1
ATOM 2099 N N . ARG A 1 261 ? -13.119 -8.685 14.633 1.00 71.06 261 ARG A N 1
ATOM 2100 C CA . ARG A 1 261 ? -12.313 -9.739 15.252 1.00 71.06 261 ARG A CA 1
ATOM 2101 C C . ARG A 1 261 ? -13.210 -10.971 15.414 1.00 71.06 261 ARG A C 1
ATOM 2103 O O . ARG A 1 261 ? -14.313 -10.839 15.934 1.00 71.06 261 ARG A O 1
ATOM 2110 N N . GLN A 1 262 ? -12.773 -12.138 14.940 1.00 62.78 262 GLN A N 1
ATOM 2111 C CA . GLN A 1 262 ? -13.521 -13.372 15.181 1.00 62.78 262 GLN A CA 1
ATOM 2112 C C . GLN A 1 262 ? -13.549 -13.636 16.695 1.00 62.78 262 GLN A C 1
ATOM 2114 O O . GLN A 1 262 ? -12.512 -13.598 17.355 1.00 62.78 262 GLN A O 1
ATOM 2119 N N . GLU A 1 263 ? -14.739 -13.861 17.253 1.00 41.81 263 GLU A N 1
ATOM 2120 C CA . GLU A 1 263 ? -14.979 -14.014 18.698 1.00 41.81 263 GLU A CA 1
ATOM 2121 C C . GLU A 1 263 ? -14.358 -15.282 19.316 1.00 41.81 263 GLU A C 1
ATOM 2123 O O . GLU A 1 263 ? -14.479 -15.492 20.521 1.00 41.81 263 GLU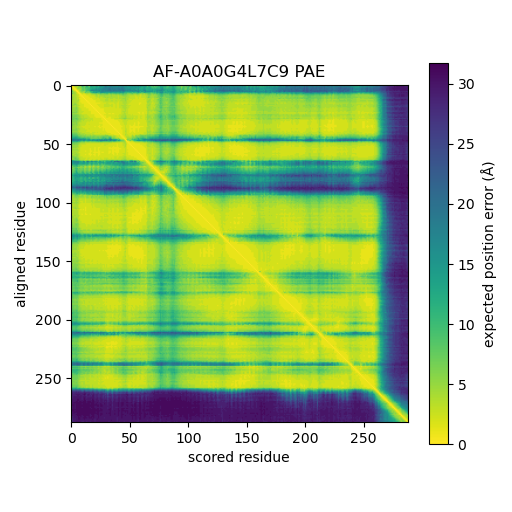 A O 1
ATOM 2128 N N . SER A 1 264 ? -13.640 -16.112 18.551 1.00 36.75 264 SER A N 1
ATOM 2129 C CA . SER A 1 264 ? -12.930 -17.283 19.088 1.00 36.75 264 SER A CA 1
ATOM 2130 C C . SER A 1 264 ? -11.864 -16.925 20.137 1.00 36.75 264 SER A C 1
ATOM 2132 O O . SER A 1 264 ? -11.557 -17.760 20.981 1.00 36.75 264 SER A O 1
ATOM 2134 N N . ASP A 1 265 ? -11.375 -15.680 20.155 1.00 38.84 265 ASP A N 1
ATOM 2135 C CA . ASP A 1 265 ? -10.496 -15.150 21.213 1.00 38.84 265 ASP A CA 1
ATOM 2136 C C . ASP A 1 265 ? -11.265 -14.540 22.403 1.00 38.84 265 ASP A C 1
ATOM 2138 O O . ASP A 1 265 ? -10.710 -14.384 23.489 1.00 38.84 265 ASP A O 1
ATOM 2142 N N . ALA A 1 266 ? -12.541 -14.177 22.229 1.00 36.97 266 ALA A N 1
ATOM 2143 C CA . ALA A 1 266 ? -13.336 -13.494 23.256 1.00 36.97 266 ALA A CA 1
ATOM 2144 C C . ALA A 1 266 ? -13.837 -14.447 24.356 1.00 36.97 266 ALA A C 1
ATOM 2146 O O . ALA A 1 266 ? -14.165 -14.011 25.460 1.00 36.97 266 ALA A O 1
ATOM 2147 N N . VAL A 1 267 ? -13.846 -15.756 24.087 1.00 37.25 267 VAL A N 1
ATOM 2148 C CA . VAL A 1 267 ? -14.248 -16.776 25.069 1.00 37.25 267 VAL A CA 1
ATOM 2149 C C . VAL A 1 267 ? -13.207 -16.930 26.189 1.00 37.25 267 VAL A C 1
ATOM 2151 O O . VAL A 1 267 ? -13.556 -17.356 27.286 1.00 37.25 267 VAL A O 1
ATOM 2154 N N . VAL A 1 268 ? -11.953 -16.511 25.977 1.00 41.38 268 VAL A N 1
ATOM 2155 C CA . VAL A 1 268 ? -10.895 -16.617 26.999 1.00 41.38 268 VAL A CA 1
ATOM 2156 C C . VAL A 1 268 ? -10.989 -15.501 28.054 1.00 41.38 268 VAL A C 1
ATOM 2158 O O . VAL A 1 268 ? -10.514 -15.677 29.173 1.00 41.38 268 VAL A O 1
ATOM 2161 N N . GLU A 1 269 ? -11.662 -14.383 27.762 1.00 39.41 269 GLU A N 1
ATOM 2162 C CA . GLU A 1 269 ? -11.733 -13.225 28.673 1.00 39.41 269 GLU A CA 1
ATOM 2163 C C . GLU A 1 269 ? -13.050 -13.129 29.472 1.00 39.41 269 GLU A C 1
ATOM 2165 O O . GLU A 1 269 ? -13.194 -12.252 30.322 1.00 39.41 269 GLU A O 1
ATOM 2170 N N . GLN A 1 270 ? -14.006 -14.046 29.257 1.00 36.91 270 GLN A N 1
ATOM 2171 C CA . GLN A 1 270 ? -15.293 -14.070 29.981 1.00 36.91 270 GLN A CA 1
ATOM 2172 C C . GLN A 1 270 ? -15.526 -15.313 30.854 1.00 36.91 270 GLN A C 1
ATOM 2174 O O . GLN A 1 270 ? -16.500 -15.355 31.604 1.00 36.91 270 GLN A O 1
ATOM 2179 N N . THR A 1 271 ? -14.616 -16.291 30.871 1.00 36.69 271 THR A N 1
ATOM 2180 C CA . THR A 1 271 ? -14.661 -17.410 31.830 1.00 36.69 271 THR A CA 1
ATOM 2181 C C . THR A 1 271 ? -13.796 -17.148 33.065 1.00 36.69 271 THR A C 1
ATOM 2183 O O . THR A 1 271 ? -12.981 -17.979 33.454 1.00 36.69 271 THR A O 1
ATOM 2186 N N . ALA A 1 272 ? -13.978 -15.999 33.714 1.00 39.59 272 ALA A N 1
ATOM 2187 C CA . ALA A 1 272 ? -13.633 -15.827 35.124 1.00 39.59 272 ALA A CA 1
ATOM 2188 C C . ALA A 1 272 ? -14.944 -15.828 35.919 1.00 39.59 272 ALA A C 1
ATOM 2190 O O . ALA A 1 272 ? -15.494 -14.789 36.276 1.00 39.59 272 ALA A O 1
ATOM 2191 N N . VAL A 1 273 ? -15.490 -17.028 36.117 1.00 43.38 273 VAL A N 1
ATOM 2192 C CA . VAL A 1 273 ? -16.672 -17.265 36.954 1.00 43.38 273 VAL A CA 1
ATOM 2193 C C . VAL A 1 273 ? -16.326 -16.874 38.399 1.00 43.38 273 VAL A C 1
ATOM 2195 O O . VAL A 1 273 ? -15.322 -17.368 38.919 1.00 43.38 273 VAL A O 1
ATOM 2198 N N . PRO A 1 274 ? -17.116 -16.026 39.085 1.00 41.16 274 PRO A N 1
ATOM 2199 C CA . PRO A 1 274 ? -16.935 -15.812 40.512 1.00 41.16 274 PRO A CA 1
ATOM 2200 C C . PRO A 1 274 ? -17.349 -17.088 41.256 1.00 41.16 274 PRO A C 1
ATOM 2202 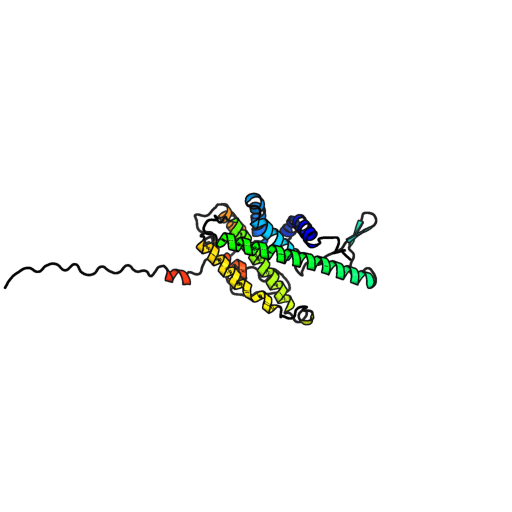O O . PRO A 1 274 ? -18.405 -17.666 40.992 1.00 41.16 274 PRO A O 1
ATOM 2205 N N . ALA A 1 275 ? -16.485 -17.547 42.162 1.00 44.56 275 ALA A N 1
ATOM 2206 C CA . ALA A 1 275 ? -16.716 -18.730 42.981 1.00 44.56 275 ALA A CA 1
ATOM 2207 C C . ALA A 1 275 ? -18.048 -18.623 43.755 1.00 44.56 275 ALA A C 1
ATOM 2209 O O . ALA A 1 275 ? -18.352 -17.552 44.287 1.00 44.56 275 ALA A O 1
ATOM 2210 N N . PRO A 1 276 ? -18.837 -19.707 43.857 1.00 42.31 276 PRO A N 1
ATOM 2211 C CA . PRO A 1 276 ? -20.010 -19.714 44.711 1.00 42.31 276 PRO A CA 1
ATOM 2212 C C . PRO A 1 276 ? -19.571 -19.754 46.179 1.00 42.31 276 PRO A C 1
ATOM 2214 O O . PRO A 1 276 ? -18.843 -20.648 46.612 1.00 42.31 276 PRO A O 1
ATOM 2217 N N . ASP A 1 277 ? -20.031 -18.748 46.914 1.00 44.31 277 ASP A N 1
ATOM 2218 C CA . ASP A 1 277 ? -19.935 -18.605 48.360 1.00 44.31 277 ASP A CA 1
ATOM 2219 C C . ASP A 1 277 ? -20.580 -19.822 49.043 1.00 44.31 277 ASP A C 1
ATOM 2221 O O . ASP A 1 277 ? -21.778 -20.085 48.894 1.00 44.31 277 ASP A O 1
ATOM 2225 N N . ALA A 1 278 ? -19.766 -20.611 49.744 1.00 40.69 278 ALA A N 1
ATOM 2226 C CA . ALA A 1 278 ? -20.205 -21.791 50.467 1.00 40.69 278 ALA A CA 1
ATOM 2227 C C . ALA A 1 278 ? -19.827 -21.681 51.948 1.00 40.69 278 ALA A C 1
ATOM 2229 O O . ALA A 1 278 ? -18.656 -21.726 52.318 1.00 40.69 278 ALA A O 1
ATOM 2230 N N . ALA A 1 279 ? -20.885 -21.694 52.763 1.00 39.72 279 ALA A N 1
ATOM 2231 C CA . ALA A 1 279 ? -20.950 -22.121 54.160 1.00 39.72 279 ALA A CA 1
ATOM 2232 C C . ALA A 1 279 ? -20.696 -21.072 55.261 1.00 39.72 279 ALA A C 1
ATOM 2234 O O . ALA A 1 279 ? -19.723 -21.139 56.010 1.00 39.72 279 ALA A O 1
ATOM 2235 N N . GLN A 1 280 ? -21.718 -20.249 55.518 1.00 40.47 280 GLN A N 1
ATOM 2236 C CA . GLN A 1 280 ? -22.113 -19.949 56.899 1.00 40.47 280 GLN A CA 1
ATOM 2237 C C . GLN A 1 280 ? -22.833 -21.175 57.489 1.00 40.47 280 GLN A C 1
ATOM 2239 O O . GLN A 1 280 ? -23.929 -21.539 57.062 1.00 40.47 280 GLN A O 1
ATOM 2244 N N . ARG A 1 281 ? -22.197 -21.837 58.463 1.00 40.53 281 ARG A N 1
ATOM 2245 C CA . ARG A 1 281 ? -22.850 -22.800 59.367 1.00 40.53 281 ARG A CA 1
ATOM 2246 C C . ARG A 1 281 ? -23.533 -22.027 60.502 1.00 40.53 281 ARG A C 1
ATOM 2248 O O . ARG A 1 281 ? -22.879 -21.150 61.063 1.00 40.53 281 ARG A O 1
ATOM 2255 N N . PRO A 1 282 ? -24.775 -22.356 60.890 1.00 46.94 282 PRO A N 1
ATOM 2256 C CA . PRO A 1 282 ? -25.341 -21.870 62.136 1.00 46.94 282 PRO A CA 1
ATOM 2257 C C . PRO A 1 282 ? -24.919 -22.770 63.306 1.00 46.94 282 PRO A C 1
ATOM 2259 O O . PRO A 1 282 ? -24.876 -23.998 63.192 1.00 46.94 282 PRO A O 1
ATOM 2262 N N . ASP A 1 283 ? -24.620 -22.118 64.424 1.00 39.56 283 ASP A N 1
ATOM 2263 C CA . ASP A 1 283 ? -24.369 -22.702 65.736 1.00 39.56 283 ASP A CA 1
ATOM 2264 C C . ASP A 1 283 ? -25.502 -23.645 66.173 1.00 39.56 283 ASP A C 1
ATOM 2266 O O . ASP A 1 283 ? -26.669 -23.255 66.242 1.00 39.56 283 ASP A O 1
ATOM 2270 N N . GLN A 1 284 ? -25.149 -24.879 66.542 1.00 42.72 284 GLN A N 1
ATOM 2271 C CA . GLN A 1 284 ? -25.971 -25.705 67.423 1.00 42.72 284 GLN A CA 1
ATOM 2272 C C . GLN A 1 284 ? -25.387 -25.643 68.832 1.00 42.72 284 GLN A C 1
ATOM 2274 O O . GLN A 1 284 ? -24.345 -26.230 69.119 1.00 42.72 284 GLN A O 1
ATOM 2279 N N . ALA A 1 285 ? -26.097 -24.939 69.710 1.00 48.12 285 ALA A N 1
ATOM 2280 C CA . ALA A 1 285 ? -25.920 -24.998 71.148 1.00 48.12 285 ALA A CA 1
ATOM 2281 C C . ALA A 1 285 ? -26.989 -25.912 71.781 1.00 48.12 285 ALA A C 1
ATOM 2283 O O . ALA A 1 285 ? -28.180 -25.739 71.544 1.00 48.12 285 ALA A O 1
ATOM 2284 N N . MET A 1 286 ? -26.502 -26.808 72.648 1.00 43.09 286 MET A N 1
ATOM 2285 C CA . MET A 1 286 ? -27.147 -27.440 73.814 1.00 43.09 286 MET A CA 1
ATOM 2286 C C . MET A 1 286 ? -28.277 -28.471 73.633 1.00 43.09 286 MET A C 1
ATOM 2288 O O . MET A 1 286 ? -29.430 -28.124 73.395 1.00 43.09 286 MET A O 1
ATOM 2292 N N . SER A 1 287 ? -27.984 -29.728 74.000 1.00 42.56 287 SER A N 1
ATOM 2293 C CA . SER A 1 287 ? -28.486 -30.365 75.243 1.00 42.56 287 SER A CA 1
ATOM 2294 C C . SER A 1 287 ? -27.967 -31.807 75.376 1.00 42.56 287 SER A C 1
ATOM 2296 O O . SER A 1 287 ? -28.143 -32.593 74.447 1.00 42.56 287 SER A O 1
ATOM 2298 N N . GLY A 1 288 ? -27.384 -32.152 76.533 1.00 39.56 288 GLY A N 1
ATOM 2299 C CA . GLY A 1 288 ? -26.987 -33.518 76.912 1.00 39.56 288 GLY A CA 1
ATOM 2300 C C . GLY A 1 288 ? -25.608 -33.600 77.539 1.00 39.56 288 GLY A C 1
ATOM 2301 O O . GLY A 1 288 ? -24.659 -33.866 76.775 1.00 39.56 288 GLY A O 1
#

Sequence (288 aa):
MIDQDKEDLPACMETYVREMLPLLIERETSHFVRVVLEFAQKAEQKTGDLVTRALELWGLIEILDHERSWTISEEQDGKFVAKTPDDDGGSTQDLYTLMTWQLSAAAERKANAVSQKLVNELQRCLENGKVTLHFDVYLTILLLLHCLEKTTWTMKVWEMDDFRQRWPLDRPPSAFTTQGQEIAELLKMLLALRKAHPKTFRGHGGLLEVFEPQSQAVADFFGKLSLQYDEVVDRLKGNSFTPRSSSSLEFQFSGIVLLPRQESDAVVEQTAVPAPDAAQRPDQAMSG

InterPro domains:
  IPR052973 Transcription factor kpeA/SAT20-like [PTHR35392] (2-248)
  IPR060413 Transcription factor KpeA/SAT20-like, C-terminal domain [PF27566] (19-173)

pLDDT: mean 83.69, std 16.14, range [36.69, 97.69]

Nearest PDB structures (foldseek):
  3wyf-assembly2_F  TM=1.848E-01  e=2.827E+00  Saccharomyces cerevisiae S288C
  3wyg-assembly1_C  TM=1.847E-01  e=6.491E+00  Saccharomyces cerevisiae S288C

Foldseek 3Di:
DDPVVPDLLLVVLLVVLVVCLVVLLVPDPDLLVSLLSVLLVVVCVPVPDLSSLLSSLLSLLSCLQPVHFDWDWDDDPNDTDTDDLPPDPDVVNVVVVVVSVVNNVSSVVNSVVSLVVNVVVLCVQLPPLPHQDDCSSVSSLLSNLLSLLLLLLVLVVCVDPVNVVVDDDPDRSVVVNPCSQVVLLVSLVSCVVSVNQFAWDQDPVQAIAGDPDDDPSVRVSSVSSRDRLVVLVVLCVDQQRDNPDSCSNPSVRSSSSSDHDDCPVVVVVPPPDDDDDDDDDDDDDDDD

Radius of gyration: 25.69 Å; Cα contacts (8 Å, |Δi|>4): 292; chains: 1; bounding box: 55×57×112 Å

Organism: Verticillium longisporum (NCBI:txid100787)

Solvent-accessible surface area (backbone atoms only — not comparable to full-atom values): 16844 Å² total; per-residue (Å²): 121,81,58,69,92,81,42,65,52,40,62,52,42,53,53,50,39,64,72,43,38,67,61,54,52,72,65,47,82,48,67,59,60,35,50,49,50,58,53,36,59,62,36,26,81,74,71,53,58,66,37,43,44,30,54,51,34,42,40,34,52,58,61,65,31,87,92,48,74,87,79,55,63,48,77,54,97,92,39,75,44,72,60,56,70,82,78,43,74,72,72,53,28,54,47,52,52,50,41,49,50,53,52,50,52,23,36,50,55,39,34,52,55,39,48,55,52,48,52,52,49,51,51,51,51,59,68,37,86,84,53,84,76,55,72,53,59,53,45,29,48,44,43,47,31,48,47,51,30,38,55,39,42,56,33,55,46,42,64,37,79,94,35,41,85,72,57,88,59,95,67,62,50,72,80,77,50,72,57,54,61,60,53,32,52,49,53,40,50,40,29,50,77,68,70,59,51,78,55,32,45,74,39,98,86,42,30,43,39,70,58,82,92,66,57,69,70,57,55,54,47,42,61,71,52,65,41,50,35,63,60,43,52,50,34,51,75,39,88,59,74,47,94,88,41,67,67,37,40,57,33,61,31,38,27,64,56,59,46,56,82,72,64,83,66,56,63,74,78,67,73,74,74,80,79,82,90,79,80,88,79,82,88,86,80,88,87,136

Secondary structure (DSSP, 8-state):
---TTT--HHHHHHHHHHHHHHHHHHT---HHHHHHHHHHHHHHHHH-SHHHHHHHHHHHHHHT-TT----EEEEETTEEEEEPTTSSTTHHHHHHHHHHHHHHHHHHHHHHHHHHHHHHHHHHHHH-TTSPP-HHHHHHHHHHHHHHHHHHHHHHHHHSHHHHTT--SSS-GGGGSTTHHHHHHHHHHHHHHTT-S--EEE-TTSBEEEPSS--HHHHHHHHHH--BHHHHHHHHHS----TT-GGGGTTTTHHHHHSPPPGGGGGGTT--PPPP----PPP-----